Protein AF-A0A8S4GKJ0-F1 (afdb_monomer)

Foldseek 3Di:
DQPDPVSVVVLCVLVVLQVVVCVVVVHDDDPDALVRLCVVPNFLQQAPPPPPPPPDQQAAQQPRHRPDWDAARGRRHIHYDDVVVDDPPPPDCPHLNVVLLPLALSNVLVVDPVNDPSGGSLPGPVNCVVQVAAAQLSLVRNQRPSSHPRHHHPVSDPVSGDNWDAAPPPRRTHNVNPFDWDWDDDPRHIHIHHPVRVVD

Structure (mmCIF, N/CA/C/O backbone):
data_AF-A0A8S4GKJ0-F1
#
_entry.id   AF-A0A8S4GKJ0-F1
#
loop_
_atom_site.group_PDB
_atom_site.id
_atom_site.type_symbol
_atom_site.label_atom_id
_atom_site.label_alt_id
_atom_site.label_comp_id
_atom_site.label_asym_id
_atom_site.label_entity_id
_atom_site.label_seq_id
_atom_site.pdbx_PDB_ins_code
_atom_site.Cartn_x
_atom_site.Cartn_y
_atom_site.Cartn_z
_atom_site.occupancy
_atom_site.B_iso_or_equiv
_atom_site.auth_seq_id
_atom_site.auth_comp_id
_atom_site.auth_asym_id
_atom_site.auth_atom_id
_atom_site.pdbx_PDB_model_num
ATOM 1 N N . MET A 1 1 ? -4.917 -5.971 -14.704 1.00 58.22 1 MET A N 1
ATOM 2 C CA . MET A 1 1 ? -5.286 -7.201 -15.440 1.00 58.22 1 MET A CA 1
ATOM 3 C C . MET A 1 1 ? -4.610 -7.188 -16.817 1.00 58.22 1 MET A C 1
ATOM 5 O O . MET 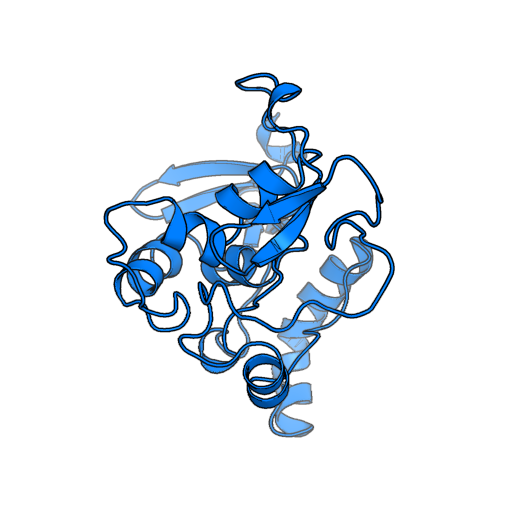A 1 1 ? -4.375 -6.110 -17.355 1.00 58.22 1 MET A O 1
ATOM 9 N N . TYR A 1 2 ? -4.215 -8.334 -17.390 1.00 69.25 2 TYR A N 1
ATOM 10 C CA . TYR A 1 2 ? -3.712 -8.355 -18.778 1.00 69.25 2 TYR A CA 1
ATOM 11 C C . TYR A 1 2 ? -4.900 -8.312 -19.745 1.00 69.25 2 TYR A C 1
ATOM 13 O O . TYR A 1 2 ? -5.881 -9.011 -19.519 1.00 69.25 2 TYR A O 1
ATOM 21 N N . CYS A 1 3 ? -4.815 -7.522 -20.820 1.00 72.62 3 CYS A N 1
ATOM 22 C CA . CYS A 1 3 ? -5.904 -7.408 -21.800 1.00 72.62 3 CYS A CA 1
ATOM 23 C C . CYS A 1 3 ? -6.037 -8.631 -22.722 1.00 72.62 3 CYS A C 1
ATOM 25 O O . CYS A 1 3 ? -7.071 -8.794 -23.360 1.00 72.62 3 CYS A O 1
ATOM 27 N N . SER A 1 4 ? -5.016 -9.492 -22.793 1.00 79.31 4 SER A N 1
ATOM 28 C CA . SER A 1 4 ? -5.080 -10.778 -23.488 1.00 79.31 4 SER A CA 1
ATOM 29 C C . SER A 1 4 ? -4.079 -11.785 -22.919 1.00 79.31 4 SER A C 1
ATOM 31 O O . SER A 1 4 ? -3.143 -11.433 -22.187 1.00 79.31 4 SER A O 1
ATOM 33 N N . THR A 1 5 ? -4.248 -13.054 -23.296 1.00 83.12 5 THR A N 1
ATOM 34 C CA . THR A 1 5 ? -3.285 -14.119 -22.999 1.00 83.12 5 THR A CA 1
ATOM 35 C C . THR A 1 5 ? -1.942 -13.891 -23.701 1.00 83.12 5 THR A C 1
ATOM 37 O O . THR A 1 5 ? -0.908 -14.239 -23.129 1.00 83.12 5 THR A O 1
ATOM 40 N N . GLU A 1 6 ? -1.899 -13.278 -24.893 1.00 85.94 6 GLU A N 1
ATOM 41 C CA . GLU A 1 6 ? -0.615 -12.899 -25.504 1.00 85.94 6 GLU A CA 1
ATOM 42 C C . GLU A 1 6 ? 0.107 -11.839 -24.675 1.00 85.94 6 GLU A C 1
ATOM 44 O O . GLU A 1 6 ? 1.297 -11.994 -24.405 1.00 85.94 6 GLU A O 1
ATOM 49 N N . CYS A 1 7 ? -0.601 -10.808 -24.202 1.00 81.75 7 CYS A N 1
ATOM 50 C CA . CYS A 1 7 ? -0.004 -9.785 -23.343 1.00 81.75 7 CYS A CA 1
ATOM 51 C C . CYS A 1 7 ? 0.534 -10.383 -22.036 1.00 81.75 7 CYS A C 1
ATOM 53 O O . CYS A 1 7 ? 1.628 -10.025 -21.602 1.00 81.75 7 CYS A O 1
ATOM 55 N N . GLN A 1 8 ? -0.180 -11.347 -21.446 1.00 82.19 8 GLN A N 1
ATOM 56 C CA . GLN A 1 8 ? 0.303 -12.085 -20.277 1.00 82.19 8 GLN A CA 1
ATOM 57 C C . GLN A 1 8 ? 1.570 -12.896 -20.586 1.00 82.19 8 GLN A C 1
ATOM 59 O O . GLN A 1 8 ? 2.540 -12.839 -19.830 1.00 82.19 8 GLN A O 1
ATOM 64 N N . LYS A 1 9 ? 1.586 -13.653 -21.691 1.00 86.12 9 LYS A N 1
ATOM 65 C CA . LYS A 1 9 ? 2.756 -14.448 -22.105 1.00 86.12 9 LYS A CA 1
ATOM 66 C C . LYS A 1 9 ? 3.962 -13.560 -22.406 1.00 86.12 9 LYS A C 1
ATOM 68 O O . LYS A 1 9 ? 5.078 -13.919 -22.037 1.00 86.12 9 LYS A O 1
ATOM 73 N N . SER A 1 10 ? 3.732 -12.402 -23.021 1.00 86.56 10 SER A N 1
ATOM 74 C CA . SER A 1 10 ? 4.767 -11.412 -23.314 1.00 86.56 10 SER A CA 1
ATOM 75 C C . SER A 1 10 ? 5.382 -10.824 -22.041 1.00 86.56 10 SER A C 1
ATOM 77 O O . SER A 1 10 ? 6.593 -10.624 -21.996 1.00 86.56 10 SER A O 1
ATOM 79 N N . ASP A 1 11 ? 4.585 -10.576 -20.997 1.00 83.81 11 ASP A N 1
ATOM 80 C CA . ASP A 1 11 ? 5.081 -10.038 -19.722 1.00 83.81 11 ASP A CA 1
ATOM 81 C C . ASP A 1 11 ? 5.636 -11.121 -18.774 1.00 83.81 11 ASP A C 1
ATOM 83 O O . ASP A 1 11 ? 6.367 -10.829 -17.823 1.00 83.81 11 ASP A O 1
ATOM 87 N N . TRP A 1 12 ? 5.353 -12.401 -19.037 1.00 85.31 12 TRP A N 1
ATOM 88 C CA . TRP A 1 12 ? 5.764 -13.518 -18.183 1.00 85.31 12 TRP A CA 1
ATOM 89 C C . TRP A 1 12 ? 7.262 -13.545 -17.824 1.00 85.31 12 TRP A C 1
ATOM 91 O O . TRP A 1 12 ? 7.575 -13.782 -16.653 1.00 85.31 12 TRP A O 1
ATOM 101 N N . PRO A 1 13 ? 8.224 -13.275 -18.736 1.00 89.06 13 PRO A N 1
ATOM 102 C CA . PRO A 1 13 ? 9.647 -13.248 -18.392 1.00 89.06 13 PRO A CA 1
ATOM 103 C C . PRO A 1 13 ? 10.004 -12.252 -17.282 1.00 89.06 13 PRO A C 1
ATOM 105 O O . PRO A 1 13 ? 10.928 -12.509 -16.502 1.00 89.06 13 PRO A O 1
ATOM 108 N N . ARG A 1 14 ? 9.270 -11.139 -17.207 1.00 85.75 14 ARG A N 1
ATOM 109 C CA . ARG A 1 14 ? 9.377 -10.133 -16.155 1.00 85.75 14 ARG A CA 1
ATOM 110 C C . ARG A 1 14 ? 8.583 -10.569 -14.924 1.00 85.75 14 ARG A C 1
ATOM 112 O O . ARG A 1 14 ? 9.170 -10.720 -13.853 1.00 85.75 14 ARG A O 1
ATOM 119 N N . HIS A 1 15 ? 7.290 -10.846 -15.093 1.00 81.81 15 HIS A N 1
ATOM 120 C CA . HIS A 1 15 ? 6.368 -11.184 -14.009 1.00 81.81 15 HIS A CA 1
ATOM 121 C C . HIS A 1 15 ? 6.831 -12.392 -13.184 1.00 81.81 15 HIS A C 1
ATOM 123 O O . HIS A 1 15 ? 6.756 -12.360 -11.959 1.00 81.81 15 HIS A O 1
ATOM 129 N N . LYS A 1 16 ? 7.387 -13.439 -13.811 1.00 86.56 16 LYS A N 1
ATOM 130 C CA . LYS A 1 16 ? 7.851 -14.648 -13.104 1.00 86.56 16 LYS A CA 1
ATOM 131 C C . LYS A 1 16 ? 8.914 -14.363 -12.037 1.00 86.56 16 LYS A C 1
ATOM 133 O O . LYS A 1 16 ? 9.010 -15.103 -11.060 1.00 86.56 16 LYS A O 1
ATOM 138 N N . LYS A 1 17 ? 9.711 -13.298 -12.215 1.00 83.81 17 LYS A N 1
ATOM 139 C CA . LYS A 1 17 ? 10.719 -12.867 -11.233 1.00 83.81 17 LYS A CA 1
ATOM 140 C C . LYS A 1 17 ? 10.052 -12.355 -9.956 1.00 83.81 17 LYS A C 1
ATOM 142 O O . LYS A 1 17 ? 10.535 -12.642 -8.867 1.00 83.81 17 LYS A O 1
ATOM 147 N N . GLU A 1 18 ? 8.929 -11.655 -10.090 1.00 77.38 18 GLU A N 1
ATOM 148 C CA . GLU A 1 18 ? 8.148 -11.155 -8.956 1.00 77.38 18 GLU A CA 1
ATOM 149 C C . GLU A 1 18 ? 7.251 -12.212 -8.356 1.00 77.38 18 GLU A C 1
ATOM 151 O O . GLU A 1 18 ? 7.245 -12.371 -7.144 1.00 77.38 18 GLU A O 1
ATOM 156 N N . CYS A 1 19 ? 6.545 -12.966 -9.199 1.00 81.00 19 CYS A N 1
ATOM 157 C CA . CYS A 1 19 ? 5.632 -14.018 -8.774 1.00 81.00 19 CYS A CA 1
ATOM 158 C C . CYS A 1 19 ? 6.313 -14.960 -7.774 1.00 81.00 19 CYS A C 1
ATOM 160 O O . CYS A 1 19 ? 5.775 -15.210 -6.700 1.00 81.00 19 CYS A O 1
ATOM 162 N N . LYS A 1 20 ? 7.551 -15.386 -8.063 1.00 81.88 20 LYS A N 1
ATOM 163 C CA . LYS A 1 20 ? 8.332 -16.239 -7.158 1.00 81.88 20 LYS A CA 1
ATOM 164 C C . LYS A 1 20 ? 8.687 -15.553 -5.830 1.00 81.88 20 LYS A C 1
ATOM 166 O O . LYS A 1 20 ? 8.653 -16.207 -4.791 1.00 81.88 20 LYS A O 1
ATOM 171 N N . HIS A 1 21 ? 9.050 -14.269 -5.851 1.00 79.88 21 HIS A N 1
ATOM 172 C CA . HIS A 1 21 ? 9.407 -13.514 -4.640 1.00 79.88 21 HIS A CA 1
ATOM 173 C C . HIS A 1 21 ? 8.186 -13.248 -3.758 1.00 79.88 21 HIS A C 1
ATOM 175 O O . HIS A 1 21 ? 8.209 -13.544 -2.569 1.00 79.88 21 HIS A O 1
ATOM 181 N N . ILE A 1 22 ? 7.103 -12.759 -4.361 1.00 73.69 22 ILE A N 1
ATOM 182 C CA . ILE A 1 22 ? 5.829 -12.452 -3.704 1.00 73.69 22 ILE A CA 1
ATOM 183 C C . ILE A 1 22 ? 5.223 -13.730 -3.101 1.00 73.69 22 ILE A C 1
ATOM 185 O O . ILE A 1 22 ? 4.831 -13.724 -1.936 1.00 73.69 22 ILE A O 1
ATOM 189 N N . ALA A 1 23 ? 5.252 -14.853 -3.831 1.00 75.19 23 ALA A N 1
ATOM 190 C CA . ALA A 1 23 ? 4.792 -16.144 -3.320 1.00 75.19 23 ALA A CA 1
ATOM 191 C C . ALA A 1 23 ? 5.602 -16.626 -2.102 1.00 75.19 23 ALA A C 1
ATOM 193 O O . ALA A 1 23 ? 5.025 -17.176 -1.168 1.00 75.19 23 ALA A O 1
ATOM 194 N N . ARG A 1 24 ? 6.923 -16.379 -2.057 1.00 76.19 24 ARG A N 1
ATOM 195 C CA . ARG A 1 24 ? 7.761 -16.691 -0.878 1.00 76.19 24 ARG A CA 1
ATOM 196 C C . ARG A 1 24 ? 7.331 -15.905 0.365 1.00 76.19 24 ARG A C 1
ATOM 198 O O . ARG A 1 24 ? 7.537 -16.377 1.475 1.00 76.19 24 ARG A O 1
ATOM 205 N N . LEU A 1 25 ? 6.756 -14.718 0.178 1.00 65.19 25 LEU A N 1
ATOM 206 C CA . LEU A 1 25 ? 6.215 -13.883 1.253 1.00 65.19 25 LEU A CA 1
ATOM 207 C C . LEU A 1 25 ? 4.763 -14.250 1.619 1.00 65.19 25 LEU A C 1
ATOM 209 O O . LEU A 1 25 ? 4.176 -13.588 2.466 1.00 65.19 25 LEU A O 1
ATOM 213 N N . GLY A 1 26 ? 4.174 -15.274 0.986 1.00 60.53 26 GLY A N 1
ATOM 214 C CA . GLY A 1 26 ? 2.782 -15.676 1.213 1.00 60.53 26 GLY A CA 1
ATOM 215 C C . GLY A 1 26 ? 1.746 -14.711 0.626 1.00 60.53 26 GLY A C 1
ATOM 216 O O . GLY A 1 26 ? 0.584 -14.759 1.014 1.00 60.53 26 GLY A O 1
ATOM 217 N N . LEU A 1 27 ? 2.150 -13.828 -0.291 1.00 61.50 27 LEU A N 1
ATOM 218 C CA . LEU A 1 27 ? 1.285 -12.822 -0.912 1.00 61.50 27 LEU A CA 1
ATOM 219 C C . LEU A 1 27 ? 0.816 -13.295 -2.306 1.00 61.50 27 LEU A C 1
ATOM 221 O O . LEU A 1 27 ? 1.545 -14.004 -3.004 1.00 61.50 27 LEU A O 1
ATOM 225 N N . TRP A 1 28 ? -0.387 -12.901 -2.746 1.00 53.81 28 TRP A N 1
ATOM 226 C CA . TRP A 1 28 ? -0.917 -13.227 -4.082 1.00 53.81 28 TRP A CA 1
ATOM 227 C C . TRP A 1 28 ? -1.940 -12.193 -4.591 1.00 53.81 28 TRP A C 1
ATOM 229 O O . TRP A 1 28 ? -2.780 -11.731 -3.827 1.00 53.81 28 TRP A O 1
ATOM 239 N N . GLY A 1 29 ? -1.897 -11.907 -5.903 1.00 56.31 29 GLY A N 1
ATOM 240 C CA . GLY A 1 29 ? -2.965 -11.242 -6.669 1.00 56.31 29 GLY A CA 1
ATOM 241 C C . GLY A 1 29 ? -3.071 -9.714 -6.536 1.00 56.31 29 GLY A C 1
ATOM 242 O O . GLY A 1 29 ? -2.608 -9.120 -5.570 1.00 56.31 29 GLY A O 1
ATOM 243 N N . CYS A 1 30 ? -3.703 -9.076 -7.531 1.00 54.00 30 CYS A N 1
ATOM 244 C CA . CYS A 1 30 ? -4.383 -7.790 -7.343 1.00 54.00 30 CYS A CA 1
ATOM 245 C C . CYS A 1 30 ? -5.856 -8.133 -7.077 1.00 54.00 30 CYS A C 1
ATOM 247 O O . CYS A 1 30 ? -6.468 -8.754 -7.950 1.00 54.00 30 CYS A O 1
ATOM 249 N N . PRO A 1 31 ? -6.407 -7.840 -5.889 1.00 48.62 31 PRO A N 1
ATOM 250 C CA . PRO A 1 31 ? -7.671 -8.440 -5.478 1.00 48.62 31 PRO A CA 1
ATOM 251 C C . PRO A 1 31 ? -8.916 -7.858 -6.169 1.00 48.62 31 PRO A C 1
ATOM 253 O O . PRO A 1 31 ? -9.969 -8.484 -6.072 1.00 48.62 31 PRO A O 1
ATOM 256 N N . PHE A 1 32 ? -8.826 -6.715 -6.871 1.00 50.53 32 PHE A N 1
ATOM 257 C CA . PHE A 1 32 ? -9.997 -6.015 -7.427 1.00 50.53 32 PHE A CA 1
ATOM 258 C C . PHE A 1 32 ? -9.701 -5.275 -8.755 1.00 50.53 32 PHE A C 1
ATOM 260 O O . PHE A 1 32 ? -8.576 -4.818 -8.961 1.00 50.53 32 PHE A O 1
ATOM 267 N N . THR A 1 33 ? -10.698 -5.149 -9.647 1.00 63.28 33 THR A N 1
ATOM 268 C CA . THR A 1 33 ? -10.693 -4.221 -10.809 1.00 63.28 33 THR A CA 1
ATOM 269 C C . THR A 1 33 ? -11.148 -2.817 -10.412 1.00 63.28 33 T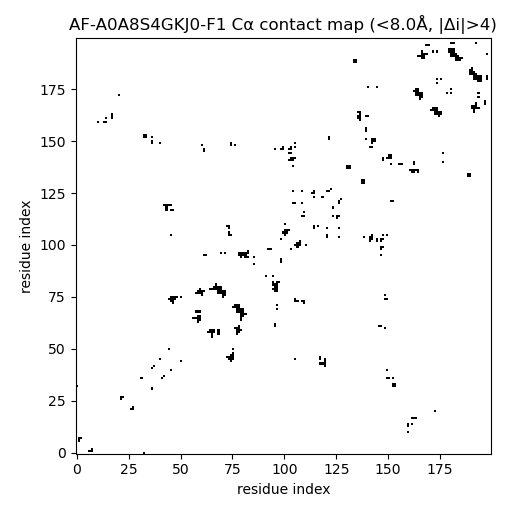HR A C 1
ATOM 271 O O . THR A 1 33 ? -11.776 -2.658 -9.363 1.00 63.28 33 THR A O 1
ATOM 274 N N . ASP A 1 34 ? -10.911 -1.811 -11.264 1.00 62.53 34 ASP A N 1
ATOM 275 C CA . ASP A 1 34 ? -11.428 -0.450 -11.047 1.00 62.53 34 ASP A CA 1
ATOM 276 C C . ASP A 1 34 ? -12.942 -0.443 -10.819 1.00 62.53 34 ASP A C 1
ATOM 278 O O . ASP A 1 34 ? -13.417 0.169 -9.866 1.00 62.53 34 ASP A O 1
ATOM 282 N N . GLU A 1 35 ? -13.711 -1.192 -11.609 1.00 65.44 35 GLU A N 1
ATOM 283 C CA . GLU A 1 35 ? -15.161 -1.297 -11.437 1.00 65.44 35 GLU A CA 1
ATOM 284 C C . GLU A 1 35 ? -15.532 -1.914 -10.084 1.00 65.44 35 GLU A C 1
ATOM 286 O O . GLU A 1 35 ? -16.420 -1.408 -9.401 1.00 65.44 35 GLU A O 1
ATOM 291 N N . GLN A 1 36 ? -14.843 -2.978 -9.657 1.00 57.34 36 GLN A N 1
ATOM 292 C CA . GLN A 1 36 ? -15.088 -3.627 -8.362 1.00 57.34 36 GLN A CA 1
ATOM 293 C C . GLN A 1 36 ? -14.730 -2.710 -7.187 1.00 57.34 36 GLN A C 1
ATOM 295 O O . GLN A 1 36 ? -15.422 -2.689 -6.166 1.00 57.34 36 GLN A O 1
ATOM 300 N N . MET A 1 37 ? -13.660 -1.933 -7.333 1.00 59.56 37 MET A N 1
ATOM 301 C CA . MET A 1 37 ? -13.218 -0.975 -6.330 1.00 59.56 37 MET A CA 1
ATOM 302 C C . MET A 1 37 ? -14.156 0.215 -6.230 1.00 59.56 37 MET A C 1
ATOM 304 O O . MET A 1 37 ? -14.535 0.588 -5.124 1.00 59.56 37 MET A O 1
ATOM 308 N N . LEU A 1 38 ? -14.560 0.784 -7.364 1.00 62.03 38 LEU A N 1
ATOM 309 C CA . LEU A 1 38 ? -15.480 1.915 -7.430 1.00 62.03 38 LEU A CA 1
ATOM 310 C C . LEU A 1 38 ? -16.903 1.528 -7.023 1.00 62.03 38 LEU A C 1
ATOM 312 O O . LEU A 1 38 ? -17.591 2.342 -6.421 1.00 62.03 38 LEU A O 1
ATOM 316 N N . ALA A 1 39 ? -17.332 0.287 -7.269 1.00 63.62 39 ALA A N 1
ATOM 317 C CA . ALA A 1 39 ? -18.602 -0.223 -6.755 1.00 63.62 39 ALA A CA 1
ATOM 318 C C . ALA A 1 39 ? -18.610 -0.323 -5.219 1.00 63.62 39 ALA A C 1
ATOM 320 O O . ALA A 1 39 ? -19.637 -0.080 -4.591 1.00 63.62 39 ALA A O 1
ATOM 321 N N . ARG A 1 40 ? -17.470 -0.672 -4.606 1.00 56.66 40 ARG A N 1
ATOM 322 C CA . ARG A 1 40 ? -17.334 -0.777 -3.143 1.00 56.66 40 ARG A CA 1
ATOM 323 C C . ARG A 1 40 ? -17.047 0.569 -2.472 1.00 56.66 40 ARG A C 1
ATOM 325 O O . ARG A 1 40 ? -17.480 0.782 -1.345 1.00 56.66 40 ARG A O 1
ATOM 332 N N . GLN A 1 41 ? -16.274 1.426 -3.134 1.00 59.25 41 GLN A N 1
ATOM 333 C CA . GLN A 1 41 ? -15.771 2.713 -2.647 1.00 59.25 41 GLN A CA 1
ATOM 334 C C . GLN A 1 41 ? -15.764 3.728 -3.808 1.00 59.25 41 GLN A C 1
ATOM 336 O O . GLN A 1 41 ? -14.707 3.938 -4.431 1.00 59.25 41 GLN A O 1
ATOM 341 N N . PRO A 1 42 ? -16.926 4.330 -4.138 1.00 61.50 42 PRO A N 1
ATOM 342 C CA . PRO A 1 42 ? -17.040 5.298 -5.227 1.00 61.50 42 PRO A CA 1
ATOM 343 C C . PRO A 1 42 ? -16.071 6.481 -5.081 1.00 61.50 42 PRO A C 1
ATOM 345 O O . PRO A 1 42 ? -15.568 6.779 -3.997 1.00 61.50 42 PRO A O 1
ATOM 348 N N . LEU A 1 43 ? -15.762 7.162 -6.187 1.00 61.97 43 LEU A N 1
ATOM 349 C CA . LEU A 1 43 ? -14.946 8.377 -6.110 1.00 61.97 43 LEU A CA 1
ATOM 350 C C . LEU A 1 43 ? -15.677 9.449 -5.300 1.00 61.97 43 LEU A C 1
ATOM 352 O O . LEU A 1 43 ? -16.880 9.642 -5.462 1.00 61.97 43 LEU A O 1
ATOM 356 N N . GLY A 1 44 ? -14.938 10.151 -4.442 1.00 54.06 44 GLY A N 1
ATOM 357 C CA . GLY A 1 44 ? -15.495 11.226 -3.618 1.00 54.06 44 GLY A CA 1
ATOM 358 C C . GLY A 1 44 ? -16.327 10.736 -2.430 1.00 54.06 44 GLY A C 1
ATOM 359 O O . GLY A 1 44 ? -16.919 11.557 -1.739 1.00 54.06 44 GLY A O 1
ATOM 360 N N . THR A 1 45 ? -16.363 9.422 -2.157 1.00 52.19 45 THR A N 1
ATOM 361 C CA . THR A 1 45 ? -16.954 8.886 -0.917 1.00 52.19 45 THR A CA 1
ATOM 362 C C . THR A 1 45 ? -15.929 8.623 0.185 1.00 52.19 45 THR A C 1
ATOM 364 O O . THR A 1 45 ? -16.300 8.218 1.286 1.00 52.19 45 THR A O 1
ATOM 367 N N . ALA A 1 46 ? -14.639 8.850 -0.086 1.00 46.44 46 ALA A N 1
ATOM 368 C CA . ALA A 1 46 ? -13.598 8.860 0.935 1.00 46.44 46 ALA A CA 1
ATOM 369 C C . ALA A 1 46 ? -13.850 10.045 1.884 1.00 46.44 46 ALA A C 1
ATOM 371 O O . ALA A 1 46 ? -13.440 11.165 1.602 1.00 46.44 46 ALA A O 1
ATOM 372 N N . GLY A 1 47 ? -14.605 9.802 2.959 1.00 46.31 47 GLY A N 1
ATOM 373 C CA . GLY A 1 47 ? -14.941 10.811 3.966 1.00 46.31 47 GLY A CA 1
ATOM 374 C C . GLY A 1 47 ? -16.433 11.058 4.214 1.00 46.31 47 GLY A C 1
ATOM 375 O O . GLY A 1 47 ? -16.749 11.880 5.070 1.00 46.31 47 GLY A O 1
ATOM 376 N N . VAL A 1 48 ? -17.376 10.362 3.556 1.00 38.50 48 VAL A N 1
ATOM 377 C CA . VAL A 1 48 ? -18.797 10.521 3.936 1.00 38.50 48 VAL A CA 1
ATOM 378 C C . VAL A 1 48 ? -19.066 9.811 5.257 1.00 38.50 48 VAL A C 1
ATOM 380 O O . VAL A 1 48 ? -19.040 8.582 5.342 1.00 38.50 48 VAL A O 1
ATOM 383 N N . ALA A 1 49 ? -19.386 10.607 6.279 1.00 41.47 49 ALA A N 1
ATOM 384 C CA . ALA A 1 49 ? -19.892 10.166 7.579 1.00 41.47 49 ALA A CA 1
ATOM 385 C C . ALA A 1 49 ? -21.105 9.210 7.476 1.00 41.47 49 ALA A C 1
ATOM 387 O O . ALA A 1 49 ? -21.376 8.467 8.420 1.00 41.47 49 ALA A O 1
ATOM 388 N N . ASP A 1 50 ? -21.763 9.180 6.311 1.00 39.78 50 ASP A N 1
ATOM 389 C CA . ASP A 1 50 ? -22.983 8.429 6.012 1.00 39.78 50 ASP A CA 1
ATOM 390 C C . ASP A 1 50 ? -22.765 7.161 5.166 1.00 39.78 50 ASP A C 1
ATOM 392 O O . ASP A 1 50 ? -23.732 6.597 4.648 1.00 39.78 50 ASP A O 1
ATOM 396 N N . ALA A 1 51 ? -21.524 6.674 5.009 1.00 44.31 51 ALA A N 1
ATOM 397 C CA . ALA A 1 51 ? -21.319 5.341 4.439 1.00 44.31 51 ALA A CA 1
ATOM 398 C C . ALA A 1 51 ? -22.153 4.326 5.254 1.00 44.31 51 ALA A C 1
ATOM 400 O O . ALA A 1 51 ? -21.991 4.271 6.483 1.00 44.31 51 ALA A O 1
ATOM 401 N N . PRO A 1 52 ? -23.064 3.556 4.617 1.00 41.88 52 PRO A N 1
ATOM 402 C CA . PRO A 1 52 ? -23.992 2.699 5.338 1.00 41.88 52 PRO A CA 1
ATOM 403 C C . PRO A 1 52 ? -23.200 1.774 6.256 1.00 41.88 52 PRO A C 1
ATOM 405 O O . PRO A 1 52 ? -22.212 1.158 5.845 1.00 41.88 52 PRO A O 1
ATOM 408 N N . ALA A 1 53 ? -23.596 1.735 7.530 1.00 50.22 53 ALA A N 1
ATOM 409 C CA . ALA A 1 53 ? -22.964 0.862 8.502 1.00 50.22 53 ALA A 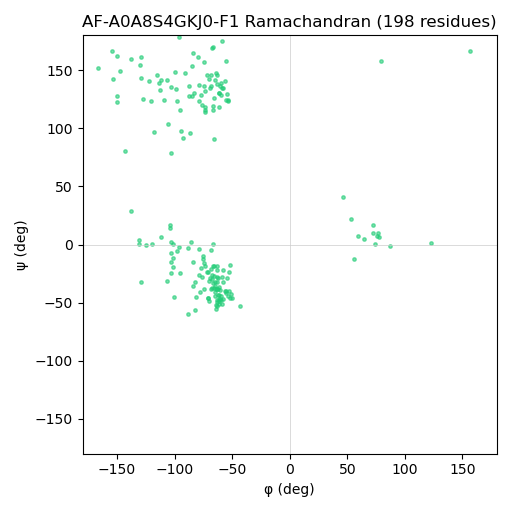CA 1
ATOM 410 C C . ALA A 1 53 ? -22.982 -0.568 7.949 1.00 50.22 53 ALA A C 1
ATOM 412 O O . ALA A 1 53 ? -24.035 -1.073 7.573 1.00 50.22 53 ALA A O 1
ATOM 413 N N . ARG A 1 54 ? -21.811 -1.209 7.860 1.00 55.44 54 ARG A N 1
ATOM 414 C CA . ARG A 1 54 ? -21.747 -2.624 7.486 1.00 55.44 54 ARG A CA 1
ATOM 415 C C . ARG A 1 54 ? -22.499 -3.432 8.543 1.00 55.44 54 ARG A C 1
ATOM 417 O O . ARG A 1 54 ? -22.100 -3.410 9.708 1.00 55.44 54 ARG A O 1
ATOM 424 N N . ASP A 1 55 ? -23.563 -4.120 8.138 1.00 43.66 55 ASP A N 1
ATOM 425 C CA . ASP A 1 55 ? -24.272 -5.075 8.988 1.00 43.66 55 ASP A CA 1
ATOM 426 C C . ASP A 1 55 ? -23.352 -6.272 9.275 1.00 43.66 55 ASP A C 1
ATOM 428 O O . ASP A 1 55 ? -22.923 -6.978 8.362 1.00 43.66 55 ASP A O 1
ATOM 432 N N . GLY A 1 56 ? -22.993 -6.470 10.547 1.00 58.78 56 GLY A N 1
ATOM 433 C CA . GLY A 1 56 ? -22.104 -7.545 10.994 1.00 58.78 56 GLY A CA 1
ATOM 434 C C . GLY A 1 56 ? -21.408 -7.254 12.332 1.00 58.78 56 GLY A C 1
ATOM 435 O O . GLY A 1 56 ? -21.435 -6.115 12.814 1.00 58.78 56 GLY A O 1
ATOM 436 N N . PRO A 1 57 ? -20.794 -8.272 12.970 1.00 61.00 57 PRO A N 1
ATOM 437 C CA . PRO A 1 57 ? -19.957 -8.067 14.147 1.00 61.00 57 PRO A CA 1
ATOM 438 C C . PRO A 1 57 ? -18.797 -7.125 13.804 1.00 61.00 57 PRO A C 1
ATOM 440 O O . PRO A 1 57 ? -18.158 -7.249 12.762 1.00 61.00 57 PRO A O 1
ATOM 443 N N . ARG A 1 58 ? -18.543 -6.148 14.680 1.00 80.06 58 ARG A N 1
ATOM 444 C CA . ARG A 1 58 ? -17.476 -5.165 14.468 1.00 80.06 58 ARG A CA 1
ATOM 445 C C . ARG A 1 58 ? -16.127 -5.841 14.696 1.00 80.06 58 ARG A C 1
ATOM 447 O O . ARG A 1 58 ? -15.819 -6.242 15.816 1.00 80.06 58 ARG A O 1
ATOM 454 N N . GLU A 1 59 ? -15.331 -5.931 13.642 1.00 85.50 59 GLU A N 1
ATOM 455 C CA . GLU A 1 59 ? -13.957 -6.421 13.680 1.00 85.50 59 GLU A CA 1
ATOM 456 C C . GLU A 1 59 ? -13.011 -5.444 12.979 1.00 85.50 59 GLU A C 1
ATOM 458 O O . GLU A 1 59 ? -13.404 -4.655 12.119 1.00 85.50 59 GLU A O 1
ATOM 463 N N . CYS A 1 60 ? -11.746 -5.480 13.379 1.00 84.50 60 CYS A N 1
ATOM 464 C CA . CYS A 1 60 ? -10.676 -4.735 12.748 1.00 84.50 60 CYS A CA 1
ATOM 465 C C . CYS A 1 60 ? -10.455 -5.288 11.343 1.00 84.50 60 CYS A C 1
ATOM 467 O O . CYS A 1 60 ? -10.036 -6.435 11.195 1.00 84.50 60 CYS A O 1
ATOM 469 N N . GLY A 1 61 ? -10.627 -4.458 10.319 1.00 79.88 61 GLY A N 1
ATOM 470 C CA . GLY A 1 61 ? -10.437 -4.881 8.932 1.00 79.88 61 GLY A CA 1
ATOM 471 C C . GLY A 1 61 ? -8.982 -5.208 8.551 1.00 79.88 61 GLY A C 1
ATOM 472 O O . GLY A 1 61 ? -8.745 -5.646 7.431 1.00 79.88 61 GLY A O 1
ATOM 473 N N . ILE A 1 62 ? -8.014 -4.999 9.456 1.00 80.81 62 ILE A N 1
ATOM 474 C CA . ILE A 1 62 ? -6.593 -5.341 9.256 1.00 80.81 62 ILE A CA 1
ATOM 475 C C . ILE A 1 62 ? -6.218 -6.654 9.956 1.00 80.81 62 ILE A C 1
ATOM 477 O O . ILE A 1 62 ? -5.528 -7.481 9.370 1.00 80.81 62 ILE A O 1
ATOM 481 N N . CYS A 1 63 ? -6.637 -6.856 11.212 1.00 78.31 63 CYS A N 1
ATOM 482 C CA . CYS A 1 63 ? -6.198 -8.009 12.015 1.00 78.31 63 CYS A CA 1
ATOM 483 C C . CYS A 1 63 ? -7.325 -8.880 12.593 1.00 78.31 63 CYS A C 1
ATOM 485 O O . CYS A 1 63 ? -7.031 -9.834 13.308 1.00 78.31 63 CYS A O 1
ATOM 487 N N . GLY A 1 64 ? -8.597 -8.553 12.347 1.00 81.62 64 GLY A N 1
ATOM 488 C CA . GLY A 1 64 ? -9.756 -9.345 12.784 1.00 81.62 64 GLY A CA 1
ATOM 489 C C . GLY A 1 64 ? -10.093 -9.271 14.279 1.00 81.62 64 GLY A C 1
ATOM 490 O O . GLY A 1 64 ? -11.047 -9.895 14.729 1.00 81.62 64 GLY A O 1
ATOM 491 N N . ARG A 1 65 ? -9.346 -8.509 15.091 1.00 85.81 65 ARG A N 1
ATOM 492 C CA . ARG A 1 65 ? -9.707 -8.286 16.505 1.00 85.81 65 ARG A CA 1
ATOM 493 C C . ARG A 1 65 ? -11.025 -7.525 16.615 1.00 85.81 65 ARG A C 1
ATOM 495 O O . ARG A 1 65 ? -11.290 -6.647 15.808 1.00 85.81 65 ARG A O 1
ATOM 502 N N . THR A 1 66 ? -11.806 -7.789 17.654 1.00 88.88 66 THR A N 1
ATOM 503 C CA . THR A 1 66 ? -13.153 -7.216 17.820 1.00 88.88 66 THR A CA 1
ATOM 504 C C . THR A 1 66 ? -13.228 -6.044 18.804 1.00 88.88 66 THR A C 1
ATOM 506 O O . THR A 1 66 ? -14.244 -5.357 18.858 1.00 88.88 66 THR A O 1
ATOM 509 N N . SER A 1 67 ? -12.174 -5.788 19.588 1.00 85.50 67 SER A N 1
ATOM 510 C CA . SER A 1 67 ? -12.112 -4.686 20.563 1.00 85.50 67 SER A CA 1
ATOM 511 C C . SER A 1 67 ? -10.670 -4.446 21.059 1.00 85.50 67 SER A C 1
ATOM 513 O O . SER A 1 67 ? -9.899 -5.412 21.096 1.00 85.50 67 SER A O 1
ATOM 515 N N . PRO A 1 68 ? -10.295 -3.215 21.465 1.00 91.38 68 PRO A N 1
ATOM 516 C CA . PRO A 1 68 ? -11.010 -1.956 21.218 1.00 91.38 68 PRO A CA 1
ATOM 517 C C . PRO A 1 68 ? -10.901 -1.528 19.745 1.00 91.38 68 PRO A C 1
ATOM 519 O O . PRO A 1 68 ? -9.891 -1.790 19.086 1.00 91.38 68 PRO A O 1
ATOM 522 N N . LEU A 1 69 ? -11.955 -0.897 19.213 1.00 90.94 69 LEU A N 1
ATOM 523 C CA . LEU A 1 69 ? -12.057 -0.485 17.806 1.00 90.94 69 LEU A CA 1
ATOM 524 C C . LEU A 1 69 ? -12.455 0.988 17.669 1.00 90.94 69 LEU A C 1
ATOM 526 O O . LEU A 1 69 ? -13.347 1.458 18.373 1.00 90.94 69 LEU A O 1
ATOM 530 N N . LYS A 1 70 ? -11.890 1.663 16.666 1.00 90.06 70 LYS A N 1
ATOM 531 C CA . LYS A 1 70 ? -12.275 3.008 16.213 1.00 90.06 70 LYS A CA 1
ATOM 532 C C . LYS A 1 70 ? -12.505 3.037 14.707 1.00 90.06 70 LYS A C 1
ATOM 534 O O . LYS A 1 70 ? -12.033 2.159 13.983 1.00 90.06 70 LYS A O 1
ATOM 539 N N . ARG A 1 71 ? -13.210 4.068 14.235 1.00 89.19 71 ARG A N 1
ATOM 540 C CA . ARG A 1 71 ? -13.343 4.354 12.802 1.00 89.19 71 ARG A CA 1
ATOM 541 C C . ARG A 1 71 ? -12.190 5.224 12.317 1.00 89.19 71 ARG A C 1
ATOM 543 O O . ARG A 1 71 ? -11.840 6.204 12.970 1.00 89.19 71 ARG A O 1
ATOM 550 N N . THR A 1 72 ? -11.634 4.889 11.158 1.00 86.44 72 THR A N 1
ATOM 551 C CA . THR A 1 72 ? -10.680 5.751 10.451 1.00 86.44 72 THR A CA 1
ATOM 552 C C . THR A 1 72 ? -11.398 6.991 9.925 1.00 86.44 72 THR A C 1
ATOM 554 O O . THR A 1 72 ? -12.453 6.857 9.302 1.00 86.44 72 THR A O 1
ATOM 557 N N . ALA A 1 73 ? -10.814 8.174 10.100 1.00 84.38 73 ALA A N 1
ATOM 558 C CA . ALA A 1 73 ? -11.408 9.419 9.610 1.00 84.38 73 ALA A CA 1
ATOM 559 C C . ALA A 1 73 ? -11.403 9.532 8.070 1.00 84.38 73 ALA A C 1
ATOM 561 O O . ALA A 1 73 ? -12.306 10.120 7.489 1.00 84.38 73 ALA A O 1
ATOM 562 N N . CYS A 1 74 ? -10.430 8.905 7.403 1.00 83.81 74 CYS A N 1
ATOM 563 C CA . CYS A 1 74 ? -10.239 8.998 5.955 1.00 83.81 74 CYS A CA 1
ATOM 564 C C . CYS A 1 74 ? -11.200 8.130 5.115 1.00 83.81 74 CYS A C 1
ATOM 566 O O . CYS A 1 74 ? -11.676 8.578 4.076 1.00 83.81 74 CYS A O 1
ATOM 568 N N . CYS A 1 75 ? -11.488 6.890 5.531 1.00 81.00 75 CYS A N 1
ATOM 569 C CA . CYS A 1 75 ? -12.303 5.942 4.753 1.00 81.00 75 CYS A CA 1
ATOM 570 C C . CYS A 1 75 ? -13.426 5.255 5.550 1.00 81.00 75 CYS A C 1
ATOM 572 O O . CYS A 1 75 ? -14.129 4.404 5.012 1.00 81.00 75 CYS A O 1
ATOM 574 N N . GLY A 1 76 ? -13.621 5.626 6.821 1.00 80.19 76 GLY A N 1
ATOM 575 C CA . GLY A 1 76 ? -14.738 5.153 7.648 1.00 80.19 76 GLY A CA 1
ATOM 576 C C . GLY A 1 76 ? -14.665 3.696 8.127 1.00 80.19 76 GLY A C 1
ATOM 577 O O . GLY A 1 76 ? -15.645 3.192 8.678 1.00 80.19 76 GLY A O 1
ATOM 578 N N . GLU A 1 77 ? -13.535 3.014 7.951 1.00 85.00 77 GLU A N 1
ATOM 579 C CA . GLU A 1 77 ? -13.364 1.593 8.274 1.00 85.00 77 GLU A CA 1
ATOM 580 C C . GLU A 1 77 ? -13.013 1.360 9.747 1.00 85.00 77 GLU A C 1
ATOM 582 O O . GLU A 1 77 ? -12.445 2.227 10.415 1.00 85.00 77 GLU A O 1
ATOM 587 N N . TRP A 1 78 ? -13.353 0.178 10.269 1.00 88.31 78 TRP A N 1
ATOM 588 C CA . TRP A 1 78 ? -13.052 -0.200 11.652 1.00 88.31 78 TRP A CA 1
ATOM 589 C C . TRP A 1 78 ? -11.638 -0.768 11.783 1.00 88.31 78 TRP A C 1
ATOM 591 O O . TRP A 1 78 ? -11.260 -1.720 11.098 1.00 88.31 78 TRP A O 1
ATOM 601 N N . VAL A 1 79 ? -10.867 -0.215 12.716 1.00 90.00 79 VAL A N 1
ATOM 602 C CA . VAL A 1 79 ? -9.491 -0.623 13.032 1.00 90.00 79 VAL A CA 1
ATOM 603 C C . VAL A 1 79 ? -9.266 -0.642 14.540 1.00 90.00 79 VAL A C 1
ATOM 605 O O . VAL A 1 79 ? -10.003 0.001 15.283 1.00 90.00 79 VAL A O 1
ATOM 608 N N . CYS A 1 80 ? -8.250 -1.375 15.006 1.00 91.44 80 CYS A N 1
ATOM 609 C CA . CYS A 1 80 ? -7.889 -1.384 16.427 1.00 91.44 80 CYS A CA 1
ATOM 610 C C . CYS A 1 80 ? -7.551 0.020 16.942 1.00 91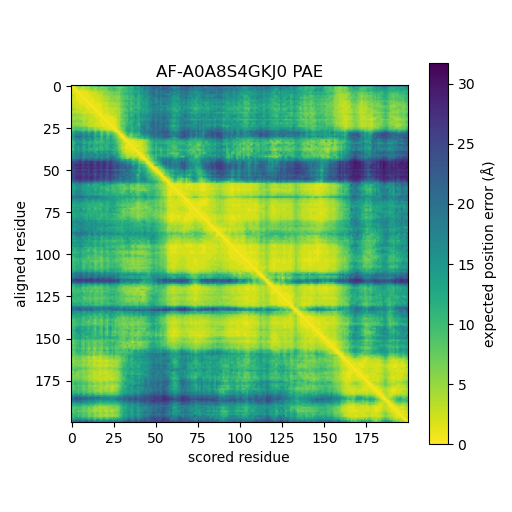.44 80 CYS A C 1
ATOM 612 O O . CYS A 1 80 ? -6.764 0.726 16.310 1.00 91.44 80 CYS A O 1
ATOM 614 N N . ASP A 1 81 ? -8.095 0.363 18.109 1.00 92.38 81 ASP A N 1
ATOM 615 C CA . ASP A 1 81 ? -7.848 1.617 18.828 1.00 92.38 81 ASP A CA 1
ATOM 616 C C . ASP A 1 81 ? -6.886 1.382 19.993 1.00 92.38 81 ASP A C 1
ATOM 618 O O . ASP A 1 81 ? -7.309 1.168 21.123 1.00 92.38 81 ASP A O 1
ATOM 622 N N . ARG A 1 82 ? -5.592 1.295 19.679 1.00 88.81 82 ARG A N 1
ATOM 623 C CA . ARG A 1 82 ? -4.519 1.060 20.663 1.00 88.81 82 ARG A CA 1
ATOM 624 C C . ARG A 1 82 ? -3.307 1.940 20.392 1.00 88.81 82 ARG A C 1
ATOM 626 O O . ARG A 1 82 ? -2.169 1.536 20.589 1.00 88.81 82 ARG A O 1
ATOM 633 N N . ASP A 1 83 ? -3.535 3.105 19.798 1.00 85.75 83 ASP A N 1
ATOM 634 C CA . ASP A 1 83 ? -2.442 4.000 19.412 1.00 85.75 83 ASP A CA 1
ATOM 635 C C . ASP A 1 83 ? -1.731 4.605 20.633 1.00 85.75 83 ASP A C 1
ATOM 637 O O . ASP A 1 83 ? -0.581 5.021 20.530 1.00 85.75 83 ASP A O 1
ATOM 641 N N . ASP A 1 84 ? -2.397 4.627 21.784 1.00 87.50 84 ASP A N 1
ATOM 642 C CA . ASP A 1 84 ? -1.875 5.020 23.094 1.00 87.50 84 ASP A CA 1
ATOM 643 C C . ASP A 1 84 ? -0.825 4.046 23.651 1.00 87.50 84 ASP A C 1
ATOM 645 O O . ASP A 1 84 ? 0.062 4.456 24.395 1.00 87.50 84 ASP A O 1
ATOM 649 N N . GLU A 1 85 ? -0.871 2.780 23.238 1.00 89.50 85 GLU A N 1
ATOM 650 C CA . GLU A 1 85 ? 0.140 1.764 23.549 1.00 89.50 85 GLU A CA 1
ATOM 651 C C . GLU A 1 85 ? 1.406 1.893 22.663 1.00 89.50 85 GLU A C 1
ATOM 653 O O . GLU A 1 85 ? 2.369 1.143 22.835 1.00 89.50 85 GLU A O 1
ATOM 658 N N . TYR A 1 86 ? 1.440 2.817 21.690 1.00 87.44 86 TYR A N 1
ATOM 659 C CA . TYR A 1 86 ? 2.584 2.978 20.789 1.00 87.44 86 TYR A CA 1
ATOM 660 C C . TYR A 1 86 ? 3.768 3.682 21.461 1.00 87.44 86 TYR A C 1
ATOM 662 O O . TYR A 1 86 ? 3.723 4.867 21.794 1.00 87.44 86 TYR A O 1
ATOM 670 N N . GLU A 1 87 ? 4.905 2.992 21.51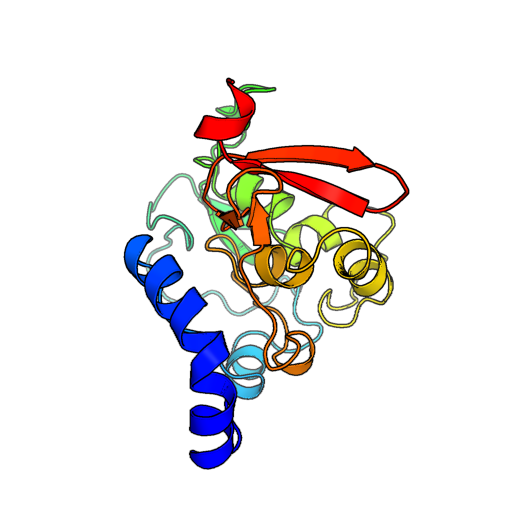7 1.00 87.94 87 GLU A N 1
ATOM 671 C CA . GLU A 1 87 ? 6.170 3.599 21.922 1.00 87.94 87 GLU A CA 1
ATOM 672 C C . GLU A 1 87 ? 6.796 4.410 20.777 1.00 87.94 87 GLU A C 1
ATOM 674 O O . GLU A 1 87 ? 7.062 3.898 19.678 1.00 87.94 87 GLU A O 1
ATOM 679 N N . LEU A 1 88 ? 7.067 5.695 21.033 1.00 82.44 88 LEU A N 1
ATOM 680 C CA . LEU A 1 88 ? 7.739 6.577 20.078 1.00 82.44 88 LEU A CA 1
ATOM 681 C C . LEU A 1 88 ? 9.089 5.976 19.653 1.00 82.44 88 LEU A C 1
ATOM 683 O O . LEU A 1 88 ? 9.808 5.404 20.461 1.00 82.44 88 LEU A O 1
ATOM 687 N N . MET A 1 89 ? 9.438 6.110 18.369 1.00 77.06 89 MET A N 1
ATOM 688 C CA . MET A 1 89 ? 10.653 5.530 17.765 1.00 77.06 89 MET A CA 1
ATOM 689 C C . MET A 1 89 ? 10.735 3.990 17.723 1.00 77.06 89 MET A C 1
ATOM 691 O O . MET A 1 89 ? 11.729 3.472 17.227 1.00 77.06 89 MET A O 1
ATOM 695 N N . SER A 1 90 ? 9.698 3.247 18.129 1.00 75.44 90 SER A N 1
ATOM 696 C CA . SER A 1 90 ? 9.665 1.781 17.949 1.00 75.44 90 SER A CA 1
ATOM 697 C C . SER A 1 90 ? 9.495 1.346 16.487 1.00 75.44 90 SER A C 1
ATOM 699 O O . SER A 1 90 ? 9.843 0.227 16.123 1.00 75.44 90 SER A O 1
ATOM 701 N N . TYR A 1 91 ? 8.919 2.215 15.644 1.00 70.50 91 TYR A N 1
ATOM 702 C CA . TYR A 1 91 ? 8.518 1.915 14.261 1.00 70.50 91 TYR A CA 1
ATOM 703 C C . TYR A 1 91 ? 7.605 0.681 14.132 1.00 70.50 91 TYR A C 1
ATOM 705 O O . TYR A 1 91 ? 7.490 0.107 13.047 1.00 70.50 91 TYR A O 1
ATOM 713 N N . SER A 1 92 ? 6.928 0.297 15.221 1.00 73.50 92 SER A N 1
ATOM 714 C CA . SER A 1 92 ? 6.035 -0.857 15.244 1.00 73.50 92 SER A CA 1
ATOM 715 C C . SER A 1 92 ? 4.891 -0.714 14.237 1.00 73.50 92 SER A C 1
ATOM 717 O O . SER A 1 92 ? 4.297 0.358 14.075 1.00 73.50 92 SER A O 1
ATOM 719 N N . ARG A 1 93 ? 4.586 -1.834 13.576 1.00 76.88 93 ARG A N 1
ATOM 720 C CA . ARG A 1 93 ? 3.504 -2.003 12.596 1.00 76.88 93 ARG A CA 1
ATOM 721 C C . ARG A 1 93 ? 2.284 -2.743 13.170 1.00 76.88 93 ARG A C 1
ATOM 723 O O . ARG A 1 93 ? 1.304 -2.955 12.468 1.00 76.88 93 ARG A O 1
ATOM 730 N N . GLU A 1 94 ? 2.318 -3.097 14.456 1.00 78.50 94 GLU A N 1
ATOM 731 C CA . GLU A 1 94 ? 1.242 -3.829 15.154 1.00 78.50 94 GLU A CA 1
ATOM 732 C C . GLU A 1 94 ? 0.019 -2.950 15.484 1.00 78.50 94 GLU A C 1
ATOM 734 O O . GLU A 1 94 ? -1.046 -3.434 15.881 1.00 78.50 94 GLU A O 1
ATOM 739 N N . PHE A 1 95 ? 0.159 -1.637 15.302 1.00 87.06 95 PHE A N 1
ATOM 740 C CA . PHE A 1 95 ? -0.856 -0.635 15.606 1.00 87.06 95 PHE A CA 1
ATOM 741 C C . PHE A 1 95 ? -1.665 -0.327 14.352 1.00 87.06 95 PHE A C 1
ATOM 743 O O . PHE A 1 95 ? -1.213 0.422 13.489 1.00 87.06 95 PHE A O 1
ATOM 750 N N . CYS A 1 96 ? -2.835 -0.959 14.218 1.00 88.44 96 CYS A N 1
ATOM 751 C CA . CYS A 1 96 ? -3.623 -0.947 12.982 1.00 88.44 96 CYS A CA 1
ATOM 752 C C . CYS A 1 96 ? -4.049 0.463 12.554 1.00 88.44 96 CYS A C 1
ATOM 754 O O . CYS A 1 96 ? -3.874 0.795 11.385 1.00 88.44 96 CYS A O 1
ATOM 756 N N . HIS A 1 97 ? -4.567 1.292 13.471 1.00 90.94 97 HIS A N 1
ATOM 757 C CA . HIS A 1 97 ? -4.980 2.660 13.142 1.00 90.94 97 HIS A CA 1
ATOM 758 C C . HIS A 1 97 ? -3.785 3.510 12.705 1.00 90.94 97 HIS A C 1
ATOM 760 O O . HIS A 1 97 ? -3.759 3.996 11.575 1.00 90.94 97 HIS A O 1
ATOM 766 N N . ARG A 1 98 ? -2.742 3.593 13.535 1.00 89.44 98 ARG A N 1
ATOM 767 C CA . ARG A 1 98 ? -1.509 4.305 13.183 1.00 89.44 98 ARG A CA 1
ATOM 768 C C . ARG A 1 98 ? -0.866 3.815 11.880 1.00 89.44 98 ARG A C 1
ATOM 770 O O . ARG A 1 98 ? -0.374 4.617 11.089 1.00 89.44 98 ARG A O 1
ATOM 777 N N . SER A 1 99 ? -0.824 2.502 11.658 1.00 87.75 99 SER A N 1
ATOM 778 C CA . SER A 1 99 ? -0.237 1.917 10.445 1.00 87.75 99 SER A CA 1
ATOM 779 C C . SER A 1 99 ? -1.080 2.234 9.215 1.00 87.75 99 SER A C 1
ATOM 781 O O . SER A 1 99 ? -0.521 2.550 8.170 1.00 87.75 99 SER A O 1
ATOM 783 N N . HIS A 1 100 ? -2.407 2.231 9.347 1.00 89.44 100 HIS A N 1
ATOM 784 C CA . HIS A 1 100 ? -3.309 2.690 8.299 1.00 89.44 100 HIS A CA 1
ATOM 785 C C . HIS A 1 100 ? -3.076 4.168 7.961 1.00 89.44 100 HIS A C 1
ATOM 787 O O . HIS A 1 100 ? -2.844 4.495 6.800 1.00 89.44 100 HIS A O 1
ATOM 793 N N . GLU A 1 101 ? -3.062 5.052 8.959 1.00 88.38 101 GLU A N 1
ATOM 794 C CA . GLU A 1 101 ? -2.860 6.491 8.756 1.00 88.38 101 GLU A CA 1
ATOM 795 C C . GLU A 1 101 ? -1.504 6.793 8.095 1.00 88.38 101 GLU A C 1
ATOM 797 O O . GLU A 1 101 ? -1.423 7.546 7.126 1.00 88.38 101 GLU A O 1
ATOM 802 N N . ARG A 1 102 ? -0.435 6.137 8.564 1.00 86.56 102 ARG A N 1
ATOM 803 C CA . ARG A 1 102 ? 0.942 6.409 8.134 1.00 86.56 102 ARG A CA 1
ATOM 804 C C . ARG A 1 102 ? 1.351 5.737 6.824 1.00 86.56 102 ARG A C 1
ATOM 806 O O . ARG A 1 102 ? 2.231 6.251 6.138 1.00 86.56 102 ARG A O 1
ATOM 813 N N . TYR A 1 103 ? 0.817 4.555 6.521 1.00 85.25 103 TYR A N 1
ATOM 814 C CA . TYR A 1 103 ? 1.289 3.727 5.404 1.00 85.25 103 TYR A CA 1
ATOM 815 C C . TYR A 1 103 ? 0.287 3.610 4.262 1.00 85.25 103 TYR A C 1
ATOM 817 O O . TYR A 1 103 ? 0.541 2.863 3.321 1.00 85.25 103 TYR A O 1
ATOM 825 N N . THR A 1 104 ? -0.821 4.345 4.299 1.00 88.38 104 THR A N 1
ATOM 826 C CA . THR A 1 104 ? -1.752 4.413 3.170 1.00 88.38 104 THR A CA 1
ATOM 827 C C . THR A 1 104 ? -1.811 5.818 2.599 1.00 88.38 104 THR A C 1
ATOM 829 O O . THR A 1 104 ? -1.718 6.798 3.339 1.00 88.38 104 THR A O 1
ATOM 832 N N . ILE A 1 105 ? -1.989 5.930 1.278 1.00 89.25 105 ILE A N 1
ATOM 833 C CA . ILE A 1 105 ? -2.172 7.249 0.649 1.00 89.25 105 ILE A CA 1
ATOM 834 C C . ILE A 1 105 ? -3.460 7.895 1.169 1.00 89.25 105 ILE A C 1
ATOM 836 O O . ILE A 1 105 ? -3.459 9.082 1.455 1.00 89.25 105 ILE A O 1
ATOM 840 N N . CYS A 1 106 ? -4.524 7.112 1.377 1.00 88.00 106 CYS A N 1
ATOM 841 C CA . CYS A 1 106 ? -5.781 7.589 1.957 1.00 88.00 106 CYS A CA 1
ATOM 842 C C . CYS A 1 106 ? -5.591 8.207 3.354 1.00 88.00 106 CYS A C 1
ATOM 844 O O . CYS A 1 106 ? -6.077 9.307 3.616 1.00 88.00 106 CYS A O 1
ATOM 846 N N . GLY A 1 107 ? -4.852 7.525 4.234 1.00 88.38 107 GLY A N 1
ATOM 847 C CA . GLY A 1 107 ? -4.513 8.022 5.564 1.00 88.38 107 GLY A CA 1
ATOM 848 C C . GLY A 1 107 ? -3.662 9.288 5.517 1.00 88.38 107 GLY A C 1
ATOM 849 O O . GLY A 1 107 ? -4.025 10.292 6.127 1.00 88.38 107 GLY A O 1
ATOM 850 N N . THR A 1 108 ? -2.590 9.278 4.717 1.00 88.12 108 THR A N 1
ATOM 851 C CA . THR A 1 108 ? -1.698 10.440 4.573 1.00 88.12 108 THR A CA 1
ATOM 852 C C . THR A 1 108 ? -2.445 11.648 4.009 1.00 88.12 108 THR A C 1
ATOM 854 O O . THR A 1 108 ? -2.374 12.726 4.591 1.00 88.12 108 THR A O 1
ATOM 857 N N . HIS A 1 109 ? -3.231 11.443 2.948 1.00 88.19 109 HIS A N 1
ATOM 858 C CA . HIS A 1 109 ? -4.059 12.463 2.307 1.00 88.19 109 HIS A CA 1
ATOM 859 C C . HIS A 1 109 ? -5.021 13.140 3.288 1.00 88.19 109 HIS A C 1
ATOM 861 O O . HIS A 1 109 ? -5.196 14.347 3.236 1.00 88.19 109 HIS A O 1
ATOM 867 N N . HIS A 1 110 ? -5.627 12.383 4.204 1.00 86.06 110 HIS A N 1
ATOM 868 C CA . HIS A 1 110 ? -6.489 12.964 5.232 1.00 86.06 110 HIS A CA 1
ATOM 869 C C . HIS A 1 110 ? -5.690 13.687 6.332 1.00 86.06 110 HIS A C 1
ATOM 871 O O . HIS A 1 110 ? -6.133 14.704 6.860 1.00 86.06 110 HIS A O 1
ATOM 877 N N . SER A 1 111 ? -4.536 13.142 6.729 1.00 83.06 111 SER A N 1
ATOM 878 C CA . SER A 1 111 ? -3.748 13.665 7.856 1.00 83.06 111 SER A CA 1
ATOM 879 C C . SER A 1 111 ? -2.957 14.942 7.533 1.00 83.06 111 SER A C 1
ATOM 881 O O . SER A 1 111 ? -2.698 15.747 8.430 1.00 83.06 111 SER A O 1
ATOM 883 N N . ASP A 1 112 ? -2.566 15.147 6.273 1.00 79.25 112 ASP A N 1
ATOM 884 C CA . ASP A 1 112 ? -1.708 16.260 5.866 1.00 79.25 112 ASP A CA 1
ATOM 885 C C . ASP A 1 112 ? -2.525 17.431 5.287 1.00 79.25 112 ASP A C 1
ATOM 887 O O . ASP A 1 112 ? -3.264 17.312 4.313 1.00 79.25 112 ASP A O 1
ATOM 891 N N . ARG A 1 113 ? -2.340 18.609 5.898 1.00 66.81 113 ARG A N 1
ATOM 892 C CA . ARG A 1 113 ? -3.042 19.865 5.589 1.00 66.81 113 ARG A CA 1
ATOM 893 C C . ARG A 1 113 ? -2.783 20.396 4.174 1.00 66.81 113 ARG A C 1
ATOM 895 O O . ARG A 1 113 ? -3.534 21.258 3.716 1.00 66.81 113 ARG A O 1
ATOM 902 N N . ASN A 1 114 ? -1.723 19.942 3.505 1.00 73.12 114 ASN A N 1
ATOM 903 C CA . ASN A 1 114 ? -1.400 20.329 2.130 1.00 73.12 114 ASN A CA 1
ATOM 904 C C . ASN A 1 114 ? -2.277 19.614 1.098 1.00 73.12 114 ASN A C 1
ATOM 906 O O . ASN A 1 114 ? -2.448 20.110 -0.019 1.00 73.12 114 ASN A O 1
ATOM 910 N N . HIS A 1 115 ? -2.880 18.488 1.473 1.00 70.94 115 HIS A N 1
ATOM 911 C CA . HIS A 1 115 ? -3.895 17.824 0.676 1.00 70.94 115 HIS A CA 1
ATOM 912 C C . HIS A 1 115 ? -5.247 18.455 1.031 1.00 70.94 115 HIS A C 1
ATOM 914 O O . HIS A 1 115 ? -5.856 18.163 2.055 1.00 70.94 115 HIS A O 1
ATOM 920 N N . ARG A 1 116 ? -5.682 19.434 0.225 1.00 53.38 116 ARG A N 1
ATOM 921 C CA . ARG A 1 116 ? -6.972 20.109 0.439 1.00 53.38 116 ARG A CA 1
ATOM 922 C C . ARG A 1 116 ? -8.120 19.098 0.346 1.00 53.38 116 ARG A C 1
ATOM 924 O O . ARG A 1 116 ? -8.131 18.280 -0.568 1.00 53.38 116 ARG A O 1
ATOM 931 N N . GLY A 1 117 ? -9.052 19.221 1.293 1.00 62.12 117 GLY A N 1
ATOM 932 C CA . GLY A 1 117 ? -10.139 18.280 1.568 1.00 62.12 117 GLY A CA 1
ATOM 933 C C . GLY A 1 117 ? -11.114 17.981 0.424 1.00 62.12 117 GLY A C 1
ATOM 934 O O . GLY A 1 117 ? -11.043 18.556 -0.661 1.00 62.12 117 GLY A O 1
ATOM 935 N N . ASP A 1 118 ? -12.009 17.038 0.725 1.00 61.38 118 ASP A N 1
ATOM 936 C CA . ASP A 1 118 ? -13.091 16.426 -0.071 1.00 61.38 118 ASP A CA 1
ATOM 937 C C . ASP A 1 118 ? -12.698 15.783 -1.414 1.00 61.38 118 ASP A C 1
ATOM 939 O O . ASP A 1 118 ? -13.484 15.035 -2.000 1.00 61.38 118 ASP A O 1
ATOM 943 N N . GLN A 1 119 ? -11.484 16.021 -1.914 1.00 77.12 119 GLN A N 1
ATOM 944 C CA . GLN A 1 119 ? -10.981 15.350 -3.104 1.00 77.12 119 GLN A CA 1
ATOM 945 C C . GLN A 1 119 ? -10.592 13.903 -2.786 1.00 77.12 119 GLN A C 1
ATOM 947 O O . GLN A 1 119 ? -9.902 13.614 -1.818 1.00 77.12 119 GLN A O 1
ATOM 952 N N . ASP A 1 120 ? -10.962 12.973 -3.662 1.00 83.25 120 ASP A N 1
ATOM 953 C CA . ASP A 1 120 ? -10.483 11.600 -3.559 1.00 83.25 120 ASP A CA 1
ATOM 954 C C . ASP A 1 120 ? -8.966 11.534 -3.795 1.00 83.25 120 ASP A C 1
ATOM 956 O O . ASP A 1 120 ? -8.479 11.968 -4.847 1.00 83.25 120 ASP A O 1
ATOM 960 N N . TRP A 1 121 ? -8.220 10.938 -2.861 1.00 87.12 121 TRP A N 1
ATOM 961 C CA . TRP A 1 121 ? -6.765 10.782 -2.955 1.00 87.12 121 TRP A CA 1
ATOM 962 C C . TRP A 1 121 ? -6.322 10.089 -4.258 1.00 87.12 121 TRP A C 1
ATOM 964 O O . TRP A 1 121 ? -5.242 10.388 -4.776 1.00 87.12 121 TRP A O 1
ATOM 974 N N . ARG A 1 122 ? -7.165 9.219 -4.841 1.00 86.12 122 ARG A N 1
ATOM 975 C CA . ARG A 1 122 ? -6.917 8.543 -6.129 1.00 86.12 122 ARG A CA 1
ATOM 976 C C . ARG A 1 122 ? -6.880 9.520 -7.301 1.00 86.12 122 ARG A C 1
ATOM 978 O O . ARG A 1 122 ? -6.350 9.182 -8.348 1.00 86.12 122 ARG A O 1
ATOM 985 N N . THR A 1 123 ? -7.411 10.725 -7.145 1.00 86.94 123 THR A N 1
ATOM 986 C CA . THR A 1 123 ? -7.421 11.773 -8.181 1.00 86.94 123 THR A CA 1
ATOM 987 C C . THR A 1 123 ? -6.682 13.042 -7.751 1.00 86.94 123 THR A C 1
ATOM 989 O O . THR A 1 123 ? -6.601 14.001 -8.516 1.00 86.94 123 THR A O 1
ATOM 992 N N . CYS A 1 124 ? -6.119 13.058 -6.539 1.00 86.62 124 CYS A N 1
ATOM 993 C CA . CYS A 1 124 ? -5.404 14.206 -6.001 1.00 86.62 124 CYS A CA 1
ATOM 994 C C . CYS A 1 124 ? -4.038 14.376 -6.677 1.00 86.62 124 CYS A C 1
ATOM 996 O O . CYS A 1 124 ? -3.155 13.530 -6.538 1.00 86.62 124 CYS A O 1
ATOM 998 N N . GLY A 1 125 ? -3.837 15.510 -7.357 1.00 85.88 125 GLY A N 1
ATOM 999 C CA . GLY A 1 125 ? -2.573 15.825 -8.035 1.00 85.88 125 GLY A CA 1
ATOM 1000 C C . GLY A 1 125 ? -1.378 15.960 -7.085 1.00 85.88 125 GLY A C 1
ATOM 1001 O O . GLY A 1 125 ? -0.257 15.645 -7.472 1.00 85.88 125 GLY A O 1
ATOM 1002 N N . VAL A 1 126 ? -1.614 16.357 -5.828 1.00 86.19 126 VAL A N 1
ATOM 1003 C CA . VAL A 1 126 ? -0.568 16.412 -4.790 1.00 86.19 126 VAL A CA 1
ATOM 1004 C C . VAL A 1 126 ? -0.158 14.995 -4.381 1.00 86.19 126 VAL A C 1
ATOM 1006 O O . VAL A 1 126 ? 1.023 14.674 -4.391 1.00 86.19 126 VAL A O 1
ATOM 1009 N N . CYS A 1 127 ? -1.126 14.098 -4.144 1.00 86.69 127 CYS A N 1
ATOM 1010 C CA . CYS A 1 127 ? -0.823 12.685 -3.895 1.00 86.69 127 CYS A CA 1
ATOM 1011 C C . CYS A 1 127 ? -0.159 12.012 -5.098 1.00 86.69 127 CYS A C 1
ATOM 1013 O O . CYS A 1 127 ? 0.618 11.078 -4.923 1.00 86.69 127 CYS A O 1
ATOM 1015 N N . GLU A 1 128 ? -0.487 12.417 -6.323 1.00 84.31 128 GLU A N 1
ATOM 1016 C CA . GLU A 1 128 ? 0.241 11.941 -7.495 1.00 84.31 128 GLU A CA 1
ATOM 1017 C C . GLU A 1 128 ? 1.701 12.390 -7.417 1.00 84.31 128 GLU A C 1
ATOM 1019 O O . GLU A 1 128 ? 2.581 11.540 -7.420 1.00 84.31 128 GLU A O 1
ATOM 1024 N N . ALA A 1 129 ? 1.972 13.682 -7.227 1.00 83.50 129 ALA A N 1
ATOM 1025 C CA . ALA A 1 129 ? 3.333 14.211 -7.157 1.00 83.50 129 ALA A CA 1
ATOM 1026 C C . ALA A 1 129 ? 4.175 13.605 -6.013 1.00 83.50 129 ALA A C 1
ATOM 1028 O O . ALA A 1 129 ? 5.295 13.144 -6.257 1.00 83.50 129 ALA A O 1
ATOM 1029 N N . ASP A 1 130 ? 3.634 13.542 -4.794 1.00 81.25 130 ASP A N 1
ATOM 1030 C CA . ASP A 1 130 ? 4.368 13.092 -3.603 1.00 81.25 130 ASP A CA 1
ATOM 1031 C C . ASP A 1 130 ? 4.749 11.609 -3.670 1.00 81.25 130 ASP A C 1
ATOM 1033 O O . ASP A 1 130 ? 5.816 11.203 -3.202 1.00 81.25 130 ASP A O 1
ATOM 1037 N N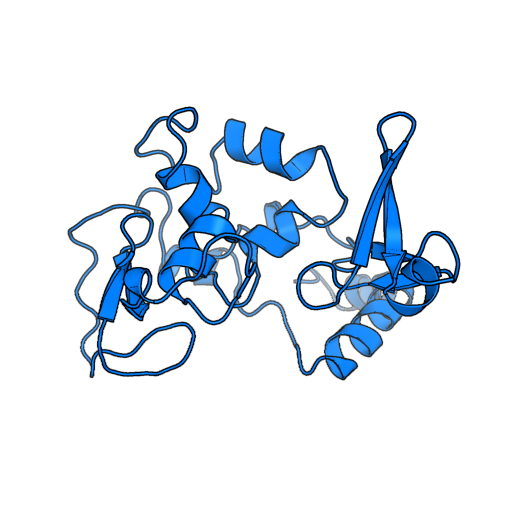 . PHE A 1 131 ? 3.901 10.792 -4.302 1.00 80.31 131 PHE A N 1
ATOM 1038 C CA . PHE A 1 131 ? 4.096 9.345 -4.375 1.00 80.31 131 PHE A CA 1
ATOM 1039 C C . PHE A 1 131 ? 4.625 8.857 -5.736 1.00 80.31 131 PHE A C 1
ATOM 1041 O O . PHE A 1 131 ? 5.116 7.726 -5.806 1.00 80.31 131 PHE A O 1
ATOM 1048 N N . ALA A 1 132 ? 4.574 9.670 -6.801 1.00 70.56 132 ALA A N 1
ATOM 1049 C CA . ALA A 1 132 ? 5.114 9.330 -8.124 1.00 70.56 132 ALA A CA 1
ATOM 1050 C C . ALA A 1 132 ? 6.641 9.495 -8.222 1.00 70.56 132 ALA A C 1
ATOM 1052 O O . ALA A 1 132 ? 7.269 8.835 -9.049 1.00 70.56 132 ALA A O 1
ATOM 1053 N N . GLY A 1 133 ? 7.246 10.372 -7.409 1.00 59.25 133 GLY A N 1
ATOM 1054 C CA . GLY A 1 133 ? 8.550 10.959 -7.741 1.00 59.25 133 GLY A CA 1
ATOM 1055 C C . GLY A 1 133 ? 9.808 10.403 -7.067 1.00 59.25 133 GLY A C 1
ATOM 1056 O O . GLY A 1 133 ? 10.894 10.647 -7.580 1.00 59.25 133 GLY A O 1
ATOM 1057 N N . GLN A 1 134 ? 9.735 9.691 -5.938 1.00 51.88 134 GLN A N 1
ATOM 1058 C CA . GLN A 1 134 ? 10.960 9.454 -5.147 1.00 51.88 134 GLN A CA 1
ATOM 1059 C C . GLN A 1 134 ? 11.508 8.024 -5.229 1.00 51.88 134 GLN A C 1
ATOM 1061 O O . GLN A 1 134 ? 12.715 7.821 -5.154 1.00 51.88 134 GLN A O 1
ATOM 1066 N N . ILE A 1 135 ? 10.651 7.016 -5.397 1.00 60.28 135 ILE A N 1
ATOM 1067 C CA . ILE A 1 135 ? 11.033 5.602 -5.283 1.00 60.28 135 ILE A CA 1
ATOM 1068 C C . ILE A 1 135 ? 10.126 4.763 -6.200 1.00 60.28 135 ILE A C 1
ATOM 1070 O O . ILE A 1 135 ? 8.903 4.786 -6.015 1.00 60.28 135 ILE A O 1
ATOM 1074 N N . PRO A 1 136 ? 10.671 3.982 -7.154 1.00 62.00 136 PRO A N 1
ATOM 1075 C CA . PRO A 1 136 ? 9.870 3.057 -7.950 1.00 62.00 136 PRO A CA 1
ATOM 1076 C C . PRO A 1 136 ? 9.081 2.094 -7.054 1.00 62.00 136 PRO A C 1
ATOM 1078 O O . PRO A 1 136 ? 9.654 1.404 -6.213 1.00 62.00 136 PRO A O 1
ATOM 1081 N N . GLY A 1 137 ? 7.761 2.054 -7.234 1.00 67.06 137 GLY A N 1
ATOM 1082 C CA . GLY A 1 137 ? 6.870 1.187 -6.461 1.00 67.06 137 GLY A CA 1
ATOM 1083 C C . GLY A 1 137 ? 6.360 1.775 -5.140 1.00 67.06 137 GLY A C 1
ATOM 1084 O O . GLY A 1 137 ? 5.541 1.124 -4.499 1.00 67.06 137 GLY A O 1
ATOM 1085 N N . THR A 1 138 ? 6.747 2.997 -4.745 1.00 75.06 138 THR A N 1
ATOM 1086 C CA . THR A 1 138 ? 6.216 3.629 -3.519 1.00 75.06 138 THR A CA 1
ATOM 1087 C C . THR A 1 138 ? 4.721 3.887 -3.608 1.00 75.06 138 THR A C 1
ATOM 1089 O O . THR A 1 138 ? 3.985 3.399 -2.754 1.00 75.06 138 THR A O 1
ATOM 1092 N N . ARG A 1 139 ? 4.234 4.556 -4.664 1.00 80.50 139 ARG A N 1
ATOM 1093 C CA . ARG A 1 139 ? 2.786 4.723 -4.873 1.00 80.50 139 ARG A CA 1
ATOM 1094 C C . ARG A 1 139 ? 2.048 3.390 -4.817 1.00 80.50 139 ARG A C 1
ATOM 1096 O O . ARG A 1 139 ? 1.027 3.275 -4.144 1.00 80.50 139 ARG A O 1
ATOM 1103 N N . LEU A 1 140 ? 2.587 2.387 -5.507 1.00 77.50 140 LEU A N 1
ATOM 1104 C CA . LEU A 1 140 ? 2.009 1.052 -5.548 1.00 77.50 140 LEU A CA 1
ATOM 1105 C C . LEU A 1 140 ? 1.915 0.465 -4.137 1.00 77.50 140 LEU A C 1
ATOM 1107 O O . LEU A 1 140 ? 0.829 0.107 -3.705 1.00 77.50 140 LEU A O 1
ATOM 1111 N N . TRP A 1 141 ? 3.004 0.473 -3.369 1.00 76.44 141 TRP A N 1
ATOM 1112 C CA . TRP A 1 141 ? 2.985 -0.064 -2.015 1.00 76.44 141 TRP A CA 1
ATOM 1113 C C . TRP A 1 141 ? 2.007 0.672 -1.088 1.00 76.44 141 TRP A C 1
ATOM 1115 O O . TRP A 1 141 ? 1.192 0.026 -0.428 1.00 76.44 141 TRP A O 1
ATOM 1125 N N . TYR A 1 142 ? 2.040 2.007 -1.056 1.00 82.56 142 TYR A N 1
ATOM 1126 C CA . TYR A 1 142 ? 1.156 2.801 -0.192 1.00 82.56 142 TYR A CA 1
ATOM 1127 C C . TYR A 1 142 ? -0.324 2.693 -0.589 1.00 82.56 142 TYR A C 1
ATOM 1129 O O . TYR A 1 142 ? -1.187 2.980 0.234 1.00 82.56 142 TYR A O 1
ATOM 1137 N N . SER A 1 143 ? -0.642 2.258 -1.809 1.00 82.12 143 SER A N 1
ATOM 1138 C CA . SER A 1 143 ? -2.024 2.072 -2.270 1.00 82.12 143 SER A CA 1
ATOM 1139 C C . SER A 1 143 ? -2.495 0.616 -2.313 1.00 82.12 143 SER A C 1
ATOM 1141 O O . SER A 1 143 ? -3.675 0.389 -2.554 1.00 82.12 143 SER A O 1
ATOM 1143 N N . THR A 1 144 ? -1.624 -0.377 -2.087 1.00 76.38 144 THR A N 1
ATOM 1144 C CA . THR A 1 144 ? -2.008 -1.806 -2.147 1.00 76.38 144 THR A CA 1
ATOM 1145 C C . THR A 1 144 ? -1.566 -2.648 -0.953 1.00 76.38 144 THR A C 1
ATOM 1147 O O . THR A 1 144 ? -1.785 -3.858 -0.953 1.00 76.38 144 THR A O 1
ATOM 1150 N N . ASN A 1 145 ? -0.893 -2.076 0.049 1.00 75.75 145 ASN A N 1
ATOM 1151 C CA . ASN A 1 145 ? -0.459 -2.846 1.219 1.00 75.75 145 ASN A CA 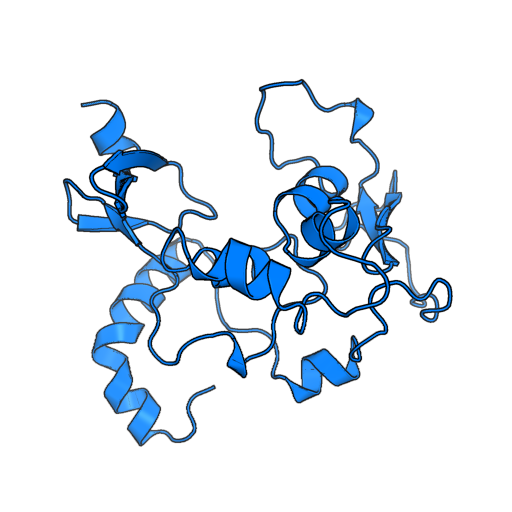1
ATOM 1152 C C . ASN A 1 145 ? -1.634 -3.334 2.091 1.00 75.75 145 ASN A C 1
ATOM 1154 O O . ASN A 1 145 ? -2.767 -2.883 1.941 1.00 75.75 145 ASN A O 1
ATOM 1158 N N . GLY A 1 146 ? -1.338 -4.224 3.045 1.00 74.44 146 GLY A N 1
ATOM 1159 C CA . GLY A 1 146 ? -2.330 -4.836 3.942 1.00 74.44 146 GLY A CA 1
ATOM 1160 C C . GLY A 1 146 ? -3.008 -3.888 4.938 1.00 74.44 146 GLY A C 1
ATOM 1161 O O . GLY A 1 146 ? -3.837 -4.339 5.720 1.00 74.44 146 GLY A O 1
ATOM 1162 N N . TYR A 1 147 ? -2.675 -2.595 4.923 1.00 81.69 147 TYR A N 1
ATOM 1163 C CA . TYR A 1 147 ? -3.387 -1.571 5.682 1.00 81.69 147 TYR A CA 1
ATOM 1164 C C . TYR A 1 147 ? -4.408 -0.816 4.821 1.00 81.69 147 TYR A C 1
ATOM 1166 O O . TYR A 1 147 ? -5.140 0.006 5.359 1.00 81.69 147 TYR A O 1
ATOM 1174 N N . ASN A 1 148 ? -4.478 -1.052 3.505 1.00 80.75 148 ASN A N 1
ATOM 1175 C CA . ASN A 1 148 ? -5.400 -0.350 2.611 1.00 80.75 148 ASN A CA 1
ATOM 1176 C C . ASN A 1 148 ? -6.802 -0.968 2.609 1.00 80.75 148 ASN A C 1
ATOM 1178 O O . ASN A 1 148 ? -6.974 -2.157 2.356 1.00 80.75 148 ASN A O 1
ATOM 1182 N N . PHE A 1 149 ? -7.813 -0.116 2.778 1.00 78.44 149 PHE A N 1
ATOM 1183 C CA . PHE A 1 149 ? -9.224 -0.468 2.567 1.00 78.44 149 PHE A CA 1
ATOM 1184 C C . PHE A 1 149 ? -9.787 0.058 1.251 1.00 78.44 149 PHE A C 1
ATOM 1186 O O . PHE A 1 149 ? -10.741 -0.494 0.703 1.00 78.44 149 PHE A O 1
ATOM 1193 N N . VAL A 1 150 ? -9.173 1.126 0.746 1.00 79.94 150 VAL A N 1
ATOM 1194 C CA . VAL A 1 150 ? -9.461 1.730 -0.548 1.00 79.94 150 VAL A CA 1
ATOM 1195 C C . VAL A 1 150 ? -8.172 1.597 -1.347 1.00 79.94 150 VAL A C 1
ATOM 1197 O O . VAL A 1 150 ? -7.260 2.387 -1.117 1.00 79.94 150 VAL A O 1
ATOM 1200 N N . PRO A 1 151 ? -8.025 0.571 -2.201 1.00 75.62 151 PRO A N 1
ATOM 1201 C CA . PRO A 1 151 ? -6.847 0.485 -3.046 1.00 75.62 151 PRO A CA 1
ATOM 1202 C C . PRO A 1 151 ? -6.825 1.630 -4.075 1.00 75.62 151 PRO A C 1
ATOM 1204 O O . PRO A 1 151 ? -7.817 2.344 -4.256 1.00 75.62 151 PRO A O 1
ATOM 1207 N N . GLY A 1 152 ? -5.707 1.802 -4.777 1.00 78.88 152 GLY A N 1
ATOM 1208 C CA . GLY A 1 152 ? -5.588 2.744 -5.899 1.00 78.88 152 GLY A CA 1
ATOM 1209 C C . GLY A 1 152 ? -6.168 2.210 -7.202 1.00 78.88 152 GLY A C 1
ATOM 1210 O O . GLY A 1 152 ? -6.358 1.009 -7.364 1.00 78.88 152 GLY A O 1
ATOM 1211 N N . LEU A 1 153 ? -6.445 3.111 -8.141 1.00 81.00 153 LEU A N 1
ATOM 1212 C CA . LEU A 1 153 ? -7.016 2.726 -9.430 1.00 81.00 153 LEU A CA 1
ATOM 1213 C C . LEU A 1 153 ? -5.998 1.924 -10.253 1.00 81.00 153 LEU A C 1
ATOM 1215 O O . LEU A 1 153 ? -4.804 2.223 -10.235 1.00 81.00 153 LEU A O 1
ATOM 1219 N N . GLU A 1 154 ? -6.467 0.957 -11.036 1.00 73.69 154 GLU A N 1
ATOM 1220 C CA . GLU A 1 154 ? -5.676 0.138 -11.950 1.00 73.69 154 GLU A CA 1
ATOM 1221 C C . GLU A 1 154 ? -4.837 1.006 -12.888 1.00 73.69 154 GLU A C 1
ATOM 1223 O O . GLU A 1 154 ? -3.662 0.715 -13.116 1.00 73.69 154 GLU A O 1
ATOM 1228 N N . ALA A 1 155 ? -5.402 2.114 -13.375 1.00 75.88 155 ALA A N 1
ATOM 1229 C CA . ALA A 1 155 ? -4.696 3.081 -14.215 1.00 75.88 155 ALA A CA 1
ATOM 1230 C C . ALA A 1 155 ? -3.432 3.678 -13.558 1.00 75.88 155 ALA A C 1
ATOM 1232 O O . ALA A 1 155 ? -2.539 4.152 -14.257 1.00 75.88 155 ALA A O 1
ATOM 1233 N N . GLN A 1 156 ? -3.334 3.640 -12.227 1.00 76.19 156 GLN A N 1
ATOM 1234 C CA . GLN A 1 156 ? -2.208 4.163 -11.444 1.00 76.19 156 GLN A CA 1
ATOM 1235 C C . GLN A 1 156 ? -1.100 3.128 -11.242 1.00 76.19 156 GLN A C 1
ATOM 1237 O O . GLN A 1 156 ? -0.061 3.433 -10.652 1.00 76.19 156 GLN A O 1
ATOM 1242 N N . TYR A 1 157 ? -1.306 1.906 -11.733 1.00 74.44 157 TYR A N 1
ATOM 1243 C CA . TYR A 1 157 ? -0.341 0.822 -11.693 1.00 74.44 157 TYR A CA 1
ATOM 1244 C C . TYR A 1 157 ? 0.241 0.634 -13.090 1.00 74.44 157 TYR A C 1
ATOM 1246 O O . TYR A 1 157 ? -0.422 0.065 -13.964 1.00 74.44 157 TYR A O 1
ATOM 1254 N N . PRO A 1 158 ? 1.482 1.097 -13.346 1.00 68.19 158 PRO A N 1
ATOM 1255 C CA . PRO A 1 158 ? 2.045 0.968 -14.674 1.00 68.19 158 PRO A CA 1
ATOM 1256 C C . PRO A 1 158 ? 2.153 -0.514 -15.037 1.00 68.19 158 PRO A C 1
ATOM 1258 O O . PRO A 1 158 ? 2.651 -1.349 -14.271 1.00 68.19 158 PRO A O 1
ATOM 1261 N N . LYS A 1 159 ? 1.648 -0.861 -16.224 1.00 65.88 159 LYS A N 1
ATOM 1262 C CA . LYS A 1 159 ? 1.700 -2.235 -16.724 1.00 65.88 159 LYS A CA 1
ATOM 1263 C C . LYS A 1 159 ? 3.157 -2.668 -16.825 1.00 65.88 159 LYS A C 1
ATOM 1265 O O . LYS A 1 159 ? 3.985 -1.972 -17.404 1.00 65.88 159 LYS A O 1
ATOM 1270 N N . GLY A 1 160 ? 3.465 -3.823 -16.248 1.00 65.81 160 GLY A N 1
ATOM 1271 C CA . GLY A 1 160 ? 4.832 -4.326 -16.213 1.00 65.81 160 GLY A CA 1
ATOM 1272 C C . GLY A 1 160 ? 5.736 -3.649 -15.173 1.00 65.81 160 GLY A C 1
ATOM 1273 O O . GLY A 1 160 ? 6.938 -3.905 -15.172 1.00 65.81 160 GLY A O 1
ATOM 1274 N N . SER A 1 161 ? 5.218 -2.819 -14.262 1.00 68.25 161 SER A N 1
ATOM 1275 C CA . SER A 1 161 ? 6.015 -2.346 -13.126 1.00 68.25 161 SER A CA 1
ATOM 1276 C C . SER A 1 161 ? 6.389 -3.491 -12.199 1.00 68.25 161 SER A C 1
ATOM 1278 O O . SER A 1 161 ? 5.586 -4.384 -11.930 1.00 68.25 161 SER A O 1
ATOM 1280 N N . PHE A 1 162 ? 7.619 -3.434 -11.689 1.00 69.50 162 PHE A N 1
ATOM 1281 C CA . PHE A 1 162 ? 7.987 -4.234 -10.536 1.00 69.50 162 PHE A CA 1
ATOM 1282 C C . PHE A 1 162 ? 7.422 -3.587 -9.265 1.00 69.50 162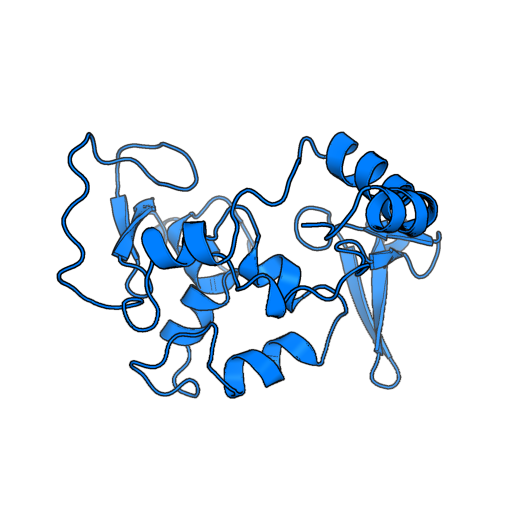 PHE A C 1
ATOM 1284 O O . PHE A 1 162 ? 7.659 -2.408 -9.013 1.00 69.50 162 PHE A O 1
ATOM 1291 N N . ILE A 1 163 ? 6.710 -4.368 -8.456 1.00 70.38 163 ILE A N 1
ATOM 1292 C CA . ILE A 1 163 ? 6.311 -4.020 -7.085 1.00 70.38 163 ILE A CA 1
ATOM 1293 C C . ILE A 1 163 ? 7.504 -4.103 -6.124 1.00 70.38 163 ILE A C 1
ATOM 1295 O O . ILE A 1 163 ? 7.476 -3.575 -5.015 1.00 70.38 163 ILE A O 1
ATOM 1299 N N . THR A 1 164 ? 8.553 -4.804 -6.553 1.00 75.62 164 THR A N 1
ATOM 1300 C CA . THR A 1 164 ? 9.800 -5.015 -5.821 1.00 75.62 164 THR A CA 1
ATOM 1301 C C . THR A 1 164 ? 10.942 -4.192 -6.413 1.00 75.62 164 THR A C 1
ATOM 1303 O O . THR A 1 164 ? 11.102 -4.107 -7.631 1.00 75.62 164 THR A O 1
ATOM 1306 N N . THR A 1 165 ? 11.811 -3.651 -5.565 1.00 79.56 165 THR A N 1
ATOM 1307 C CA . THR A 1 165 ? 13.073 -3.027 -5.995 1.00 79.56 165 THR A CA 1
ATOM 1308 C C . THR A 1 165 ? 14.236 -4.019 -5.894 1.00 79.56 165 THR A C 1
ATOM 1310 O O . THR A 1 165 ? 14.038 -5.168 -5.501 1.00 79.56 165 THR A O 1
ATOM 1313 N N . GLU A 1 166 ? 15.448 -3.621 -6.274 1.00 86.81 166 GLU A N 1
ATOM 1314 C CA . GLU A 1 166 ? 16.662 -4.440 -6.176 1.00 86.81 166 GLU A CA 1
ATOM 1315 C C . GLU A 1 166 ? 17.623 -3.875 -5.126 1.00 86.81 166 GLU A C 1
ATOM 1317 O O . GLU A 1 166 ? 17.796 -2.664 -5.011 1.00 86.81 166 GLU A O 1
ATOM 1322 N N . CYS A 1 167 ? 18.280 -4.769 -4.384 1.00 88.12 167 CYS A N 1
ATOM 1323 C CA . CYS A 1 167 ? 19.413 -4.416 -3.538 1.00 88.12 167 CYS A CA 1
ATOM 1324 C C . CYS A 1 167 ? 20.553 -3.862 -4.409 1.00 88.12 167 CYS A C 1
ATOM 1326 O O . CYS A 1 167 ? 20.931 -4.504 -5.395 1.00 88.12 167 CYS A O 1
ATOM 1328 N N . CYS A 1 168 ? 21.126 -2.712 -4.051 1.00 89.62 168 CYS A N 1
ATOM 1329 C CA . CYS A 1 168 ? 22.211 -2.089 -4.809 1.00 89.62 168 CYS A CA 1
ATOM 1330 C C . CYS A 1 168 ? 23.499 -2.926 -4.803 1.00 89.62 168 CYS A C 1
ATOM 1332 O O . CYS A 1 168 ? 24.231 -2.887 -5.783 1.00 89.62 168 CYS A O 1
ATOM 1334 N N . GLU A 1 169 ? 23.714 -3.741 -3.766 1.00 90.19 169 GLU A N 1
ATOM 1335 C CA . GLU A 1 169 ? 24.901 -4.593 -3.625 1.00 90.19 169 GLU A CA 1
ATOM 1336 C C . GLU A 1 169 ? 24.717 -5.970 -4.280 1.00 90.19 169 GLU A C 1
ATOM 1338 O O . GLU A 1 169 ? 25.433 -6.355 -5.199 1.00 90.19 169 GLU A O 1
ATOM 1343 N N . CYS A 1 170 ? 23.725 -6.742 -3.823 1.00 91.94 170 CYS A N 1
ATOM 1344 C CA . CYS A 1 170 ? 23.575 -8.149 -4.216 1.00 91.94 170 CYS A CA 1
ATOM 1345 C C . CYS A 1 170 ? 22.506 -8.392 -5.286 1.00 91.94 170 CYS A C 1
ATOM 1347 O O . CYS A 1 170 ? 22.259 -9.540 -5.657 1.00 91.94 170 CYS A O 1
ATOM 1349 N N . ARG A 1 171 ? 21.827 -7.335 -5.754 1.00 89.81 171 ARG A N 1
ATOM 1350 C CA . ARG A 1 171 ? 20.778 -7.383 -6.790 1.00 89.81 171 ARG A CA 1
ATOM 1351 C C . ARG A 1 171 ? 19.564 -8.259 -6.444 1.00 89.81 171 ARG A C 1
ATOM 1353 O O . ARG A 1 171 ? 18.682 -8.434 -7.284 1.00 89.81 171 ARG A O 1
ATOM 1360 N N . ARG A 1 172 ? 19.464 -8.789 -5.213 1.00 88.62 172 ARG A N 1
ATOM 1361 C CA . ARG A 1 172 ? 18.263 -9.510 -4.756 1.00 88.62 172 ARG A CA 1
ATOM 1362 C C . ARG A 1 172 ? 17.063 -8.570 -4.734 1.00 88.62 172 ARG A C 1
ATOM 1364 O O . ARG A 1 172 ? 17.215 -7.396 -4.401 1.00 88.62 172 ARG A O 1
ATOM 1371 N N . ARG A 1 173 ? 15.877 -9.094 -5.043 1.00 85.81 173 ARG A N 1
ATOM 1372 C CA . ARG A 1 173 ? 14.634 -8.321 -4.966 1.00 85.81 173 ARG A CA 1
ATOM 1373 C C . ARG A 1 173 ? 14.249 -8.036 -3.516 1.00 85.81 173 ARG A C 1
ATOM 1375 O O . ARG A 1 173 ? 14.458 -8.880 -2.645 1.00 85.81 173 ARG A O 1
ATOM 1382 N N . LEU A 1 174 ? 13.714 -6.841 -3.296 1.00 80.62 174 LEU A N 1
ATOM 1383 C CA . LEU A 1 174 ? 13.250 -6.328 -2.016 1.00 80.62 174 LEU A CA 1
ATOM 1384 C C . LEU A 1 174 ? 11.824 -5.823 -2.180 1.00 80.62 174 LEU A C 1
ATOM 1386 O O . LEU A 1 174 ? 11.548 -4.963 -3.020 1.00 80.62 174 LEU A O 1
ATOM 1390 N N . TYR A 1 175 ? 10.927 -6.334 -1.351 1.00 77.00 175 TYR A N 1
ATOM 1391 C CA . TYR A 1 175 ? 9.618 -5.746 -1.155 1.00 77.00 175 TYR A CA 1
ATOM 1392 C C . TYR A 1 175 ? 9.703 -4.780 0.028 1.00 77.00 175 TYR A C 1
ATOM 1394 O O . TYR A 1 175 ? 9.537 -5.186 1.178 1.00 77.00 175 TYR A O 1
ATOM 1402 N N . LEU A 1 176 ? 9.992 -3.502 -0.263 1.00 69.06 176 LEU A N 1
ATOM 1403 C CA . LEU A 1 176 ? 10.225 -2.439 0.737 1.00 69.06 176 LEU A CA 1
ATOM 1404 C C . LEU A 1 176 ? 9.097 -2.325 1.773 1.00 69.06 176 LEU A C 1
ATOM 1406 O O . LEU A 1 176 ? 9.288 -1.861 2.891 1.00 69.06 176 LEU A O 1
ATOM 1410 N N . GLY A 1 177 ? 7.914 -2.786 1.394 1.00 63.38 177 GLY A N 1
ATOM 1411 C CA . GLY A 1 177 ? 6.747 -2.818 2.240 1.00 63.38 177 GLY A CA 1
ATOM 1412 C C . GLY A 1 177 ? 6.757 -3.759 3.432 1.00 63.38 177 GLY A C 1
ATOM 1413 O O . GLY A 1 177 ? 6.078 -3.512 4.428 1.00 63.38 177 GLY A O 1
ATOM 1414 N N . THR A 1 178 ? 7.484 -4.863 3.309 1.00 62.38 178 THR A N 1
ATOM 1415 C CA . THR A 1 178 ? 7.426 -5.981 4.259 1.00 62.38 178 THR A CA 1
ATOM 1416 C C . THR A 1 178 ? 8.813 -6.380 4.735 1.00 62.38 178 THR A C 1
ATOM 1418 O O . THR A 1 178 ? 8.970 -6.787 5.880 1.00 62.38 178 THR A O 1
ATOM 1421 N N . GLU A 1 179 ? 9.828 -6.244 3.884 1.00 71.62 179 GLU A N 1
ATOM 1422 C CA . GLU A 1 179 ? 11.201 -6.617 4.208 1.00 71.62 179 GLU A CA 1
ATOM 1423 C C . GLU A 1 179 ? 11.979 -5.439 4.810 1.00 71.62 179 GLU A C 1
ATOM 1425 O O . GLU A 1 179 ? 11.774 -4.284 4.437 1.00 71.62 179 GLU A O 1
ATOM 1430 N N . SER A 1 180 ? 12.910 -5.737 5.719 1.00 76.31 180 SER A N 1
ATOM 1431 C CA . SER A 1 180 ? 13.869 -4.758 6.239 1.00 76.31 180 SER A CA 1
ATOM 1432 C C . SER A 1 180 ? 14.860 -4.328 5.156 1.00 76.31 180 SER A C 1
ATOM 1434 O O . SER A 1 180 ? 15.403 -5.155 4.410 1.00 76.31 180 SER A O 1
ATOM 1436 N N . TYR A 1 181 ? 15.114 -3.024 5.086 1.00 84.50 181 TYR A N 1
ATOM 1437 C CA . TYR A 1 181 ? 16.054 -2.418 4.152 1.00 84.50 181 TYR A CA 1
ATOM 1438 C C . TYR A 1 181 ? 16.676 -1.155 4.752 1.00 84.50 181 TYR A C 1
ATOM 1440 O O . TYR A 1 181 ? 16.127 -0.544 5.668 1.00 84.50 181 TYR A O 1
ATOM 1448 N N . SER A 1 182 ? 17.796 -0.725 4.180 1.00 85.06 182 SER A N 1
ATOM 1449 C CA . SER A 1 182 ? 18.354 0.611 4.393 1.00 85.06 182 SER A CA 1
ATOM 1450 C C . SER A 1 182 ? 18.283 1.392 3.090 1.00 85.06 182 SER A C 1
ATOM 1452 O O . SER A 1 182 ? 18.541 0.836 2.025 1.00 85.06 182 SER A O 1
ATOM 1454 N N . ALA A 1 183 ? 17.917 2.669 3.162 1.00 84.19 183 ALA A N 1
ATOM 1455 C CA . ALA A 1 183 ? 17.905 3.557 2.007 1.00 84.19 183 ALA A CA 1
ATOM 1456 C C . ALA A 1 183 ? 18.976 4.632 2.163 1.00 84.19 183 ALA A C 1
ATOM 1458 O O . ALA A 1 183 ? 19.078 5.269 3.211 1.00 84.19 183 ALA A O 1
ATOM 1459 N N . LYS A 1 184 ? 19.750 4.856 1.102 1.00 82.25 184 LYS A N 1
ATOM 1460 C CA . LYS A 1 184 ? 20.706 5.956 1.001 1.00 82.25 184 LYS A CA 1
ATOM 1461 C C . LYS A 1 184 ? 20.325 6.824 -0.189 1.00 82.25 184 LYS A C 1
ATOM 1463 O O . LYS A 1 184 ? 20.240 6.331 -1.310 1.00 82.25 184 LYS A O 1
ATOM 1468 N N . ALA A 1 185 ? 20.105 8.111 0.052 1.00 77.25 185 ALA A N 1
ATOM 1469 C CA . ALA A 1 185 ? 19.954 9.076 -1.028 1.00 77.25 185 ALA A CA 1
ATOM 1470 C C . ALA A 1 185 ? 21.328 9.350 -1.668 1.00 77.25 185 ALA A C 1
ATOM 1472 O O . ALA A 1 185 ? 22.304 9.601 -0.959 1.00 77.25 185 ALA A O 1
ATOM 1473 N N . GLY A 1 186 ? 21.414 9.306 -2.998 1.00 58.91 186 GLY A N 1
ATOM 1474 C CA . GLY A 1 186 ? 22.608 9.674 -3.758 1.00 58.91 186 GLY A CA 1
ATOM 1475 C C . GLY A 1 186 ? 22.239 10.229 -5.134 1.00 58.91 186 GLY A C 1
ATOM 1476 O O . GLY A 1 186 ? 21.480 9.602 -5.860 1.00 58.91 186 GLY A O 1
ATOM 1477 N N . ASN A 1 187 ? 22.758 11.408 -5.496 1.00 57.31 187 ASN A N 1
ATOM 1478 C CA . ASN A 1 187 ? 22.547 12.058 -6.804 1.00 57.31 187 ASN A CA 1
ATOM 1479 C C . ASN A 1 187 ? 21.081 12.068 -7.295 1.00 57.31 187 ASN A C 1
ATOM 1481 O O . ASN A 1 187 ? 20.813 11.825 -8.467 1.00 57.31 187 ASN A O 1
ATOM 1485 N N . GLY A 1 188 ? 20.125 12.321 -6.393 1.00 59.72 188 GLY A N 1
ATOM 1486 C CA . GLY A 1 188 ? 18.695 12.357 -6.731 1.00 59.72 188 GLY A CA 1
ATOM 1487 C C . GLY A 1 188 ? 18.027 10.987 -6.909 1.00 59.72 188 GLY A C 1
ATOM 1488 O O . GLY A 1 188 ? 16.863 10.933 -7.286 1.00 59.72 188 GLY A O 1
ATOM 1489 N N . VAL A 1 189 ? 18.727 9.887 -6.616 1.00 66.56 189 VAL A N 1
ATOM 1490 C CA . VAL A 1 189 ? 18.200 8.516 -6.650 1.00 66.56 189 VAL A CA 1
ATOM 1491 C C . VAL A 1 189 ? 18.374 7.866 -5.277 1.00 66.56 189 VAL A C 1
ATOM 1493 O O . VAL A 1 189 ? 19.388 8.050 -4.602 1.00 66.56 189 VAL A O 1
ATOM 1496 N N . PHE A 1 190 ? 17.388 7.087 -4.841 1.00 74.75 190 PHE A N 1
ATOM 1497 C CA . PHE A 1 190 ? 17.518 6.266 -3.641 1.00 74.75 190 PHE A CA 1
ATOM 1498 C C . PHE A 1 190 ? 18.119 4.900 -3.984 1.00 74.75 190 PHE A C 1
ATOM 1500 O O . PHE A 1 190 ? 17.625 4.183 -4.855 1.00 74.75 190 PHE A O 1
ATOM 1507 N N . LEU A 1 191 ? 19.181 4.532 -3.271 1.00 84.50 191 LEU A N 1
ATOM 1508 C CA . LEU A 1 191 ? 19.783 3.202 -3.302 1.00 84.50 191 LEU A CA 1
ATOM 1509 C C . LEU A 1 191 ? 19.289 2.397 -2.101 1.00 84.50 191 LEU A C 1
ATOM 1511 O O . LEU A 1 191 ? 19.300 2.901 -0.976 1.00 84.50 191 LEU A O 1
ATOM 1515 N N . TYR A 1 192 ? 18.880 1.150 -2.340 1.00 86.00 192 TYR A N 1
ATOM 1516 C CA . TYR A 1 192 ? 18.368 0.253 -1.304 1.00 86.00 192 TYR A CA 1
ATOM 1517 C C . TYR A 1 192 ? 19.360 -0.859 -1.020 1.00 86.00 192 TYR A C 1
ATOM 1519 O O . TYR A 1 192 ? 19.696 -1.627 -1.917 1.00 86.00 192 TYR A O 1
ATOM 1527 N N . SER A 1 193 ? 19.754 -1.002 0.237 1.00 90.94 193 SER A N 1
ATOM 1528 C CA . SER A 1 193 ? 20.512 -2.149 0.720 1.00 90.94 193 SER A CA 1
ATOM 1529 C C . SER A 1 193 ? 19.587 -3.074 1.484 1.00 90.94 193 SER A C 1
ATOM 1531 O O . SER A 1 193 ? 18.749 -2.650 2.280 1.00 90.94 193 SER A O 1
ATOM 1533 N N . CYS A 1 194 ? 19.720 -4.364 1.216 1.00 89.06 194 CYS A N 1
ATOM 1534 C CA . CYS A 1 194 ? 19.019 -5.373 1.983 1.00 89.06 194 CYS A CA 1
ATOM 1535 C C . CYS A 1 194 ? 19.664 -5.543 3.358 1.00 89.06 194 CYS A C 1
ATOM 1537 O O . CYS A 1 194 ? 20.865 -5.332 3.472 1.00 89.06 194 CYS A O 1
ATOM 1539 N N . ASP A 1 195 ? 18.913 -6.045 4.335 1.00 86.25 195 ASP A N 1
ATOM 1540 C CA . ASP A 1 195 ? 19.387 -6.266 5.710 1.00 86.25 195 ASP A CA 1
ATOM 1541 C C . ASP A 1 195 ? 20.797 -6.897 5.800 1.00 86.25 195 ASP A C 1
ATOM 1543 O O . ASP A 1 195 ? 21.729 -6.311 6.340 1.00 86.25 195 ASP A O 1
ATOM 1547 N N . ALA A 1 196 ? 21.011 -8.025 5.114 1.00 87.12 196 ALA A N 1
ATOM 1548 C CA . ALA A 1 196 ? 22.302 -8.720 5.072 1.00 87.12 196 ALA A CA 1
ATOM 1549 C C . ALA A 1 196 ? 23.466 -7.923 4.440 1.00 87.12 196 ALA A C 1
ATOM 1551 O O . ALA A 1 196 ? 24.626 -8.260 4.663 1.00 87.12 196 ALA A O 1
ATOM 1552 N N . CYS A 1 197 ? 23.171 -6.920 3.611 1.00 89.94 197 CYS A N 1
ATOM 1553 C CA . CYS A 1 197 ? 24.164 -6.025 3.009 1.00 89.94 197 CYS A CA 1
ATOM 1554 C C . CYS A 1 197 ? 24.326 -4.729 3.811 1.00 89.94 197 CYS A C 1
ATOM 1556 O O . CYS A 1 197 ? 25.379 -4.114 3.733 1.00 89.94 197 CYS A O 1
ATOM 1558 N N . SER A 1 198 ? 23.307 -4.320 4.567 1.00 83.94 198 SER A N 1
ATOM 1559 C CA . SER A 1 198 ? 23.339 -3.123 5.410 1.00 83.94 198 SER A CA 1
ATOM 1560 C C . SER A 1 198 ? 24.230 -3.274 6.644 1.00 83.94 198 SER A C 1
ATOM 1562 O O . SER A 1 198 ? 24.685 -2.271 7.180 1.00 83.94 198 SER A O 1
ATOM 1564 N N . PHE A 1 199 ? 24.478 -4.509 7.088 1.00 71.88 199 PHE A N 1
ATOM 1565 C CA . PHE A 1 199 ? 25.331 -4.829 8.240 1.00 71.88 199 PHE A CA 1
ATOM 1566 C C . PHE A 1 199 ? 26.715 -5.382 7.858 1.00 71.88 199 PHE A C 1
ATOM 1568 O O . PHE A 1 199 ? 27.367 -6.016 8.689 1.00 71.88 199 PHE A O 1
ATOM 1575 N N . ARG A 1 200 ? 27.141 -5.209 6.602 1.00 59.09 200 ARG A N 1
ATOM 1576 C CA . ARG A 1 200 ? 28.475 -5.606 6.129 1.00 59.09 200 ARG A CA 1
ATOM 1577 C C . ARG A 1 200 ? 29.453 -4.446 6.112 1.00 59.09 200 ARG A C 1
ATOM 1579 O O . ARG A 1 200 ? 29.004 -3.305 5.883 1.00 59.09 200 ARG A O 1
#

Nearest PDB structures (foldseek):
  5fb0-assembly2_C  TM=4.287E-01  e=9.473E-01  Homo sapiens
  4ptb-assembly2_B  TM=3.343E-01  e=1.564E+00  Homo sapiens
  5fb0-assembly1_A  TM=3.215E-01  e=1.296E+00  Homo sapiens
  6g5p-assembly2_B  TM=3.212E-01  e=1.888E+00  Homo sapiens
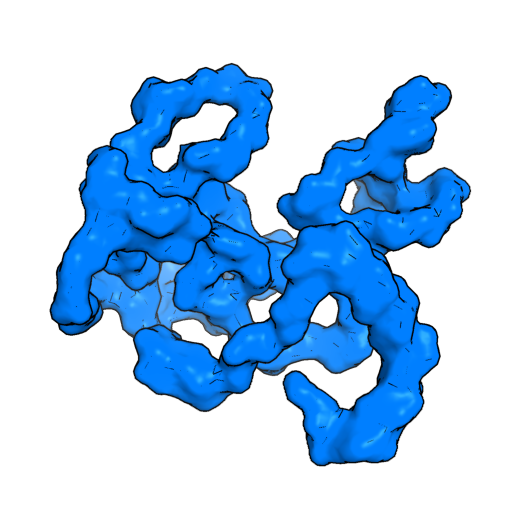
Mean predicted aligned error: 10.45 Å

pLDDT: mean 75.79, std 12.92, range [38.5, 92.38]

Sequence (200 aa):
MYCSTECQKSDWPRHKKECKHIARLGLWGCPFTDEQMLARQPLGTAGVADAPARDGPRECGICGRTSPLKRTACCGEWVCDRDDEYELMSYSREFCHRSHERYTICGTHHSDRNHRGDQDWRTCGVCEADFAGQIPGTRLWYSTNGYNFVPGLEAQYPKGSFITTECCECRRRLYLGTESYSAKAGNGVFLYSCDACSFR

Radius of gyration: 18.04 Å; Cα contacts (8 Å, |Δi|>4): 257; chains: 1; bounding box: 53×37×49 Å

Secondary structure (DSSP, 8-state):
--SSHHHHHHHHHHHHHHHHHHHHTT-------HHHHHHHS-TT-TT-TTSPPPSS----TTT---SSEEE-TTT--EEE--GGGPPTT---S--HHHHHHHHSHHHHHHH-TTS-TTS-GGG-HHHHHHHHSSSTTHHHHHHHSTT-SSPPPGGGS-TT--SSEE-TTT--EE-TTTS-EEEEEETTEEEEEEHHHHT-

Solvent-accessible surface area (backbone atoms only — not comparable to full-atom values): 12186 Å² total; per-residue (Å²): 134,68,96,40,71,66,56,43,60,69,44,35,82,60,48,54,63,48,53,57,53,41,48,73,71,76,49,82,86,81,94,66,51,54,67,60,44,38,73,75,55,43,87,58,50,54,54,51,92,74,63,77,79,76,89,68,87,68,42,14,80,69,77,63,50,63,69,59,66,39,67,41,78,36,70,63,47,44,23,40,59,53,65,87,76,58,62,86,92,64,80,72,71,88,37,49,42,58,38,21,36,73,53,16,51,55,25,39,42,64,72,37,84,87,46,66,78,75,60,34,56,85,74,32,66,63,57,46,54,72,33,69,69,70,47,87,33,46,44,55,44,29,24,65,40,83,59,46,88,69,62,58,52,59,90,77,52,63,87,87,61,58,78,48,46,54,19,71,83,80,57,48,77,38,46,75,88,81,48,69,65,44,80,45,84,51,99,94,39,66,43,36,29,38,53,86,60,62,78,104